Protein AF-A0A4U2ECX9-F1 (afdb_monomer)

Organism: NCBI:txid136468

Radius of gyration: 18.29 Å; Cα contacts (8 Å, |Δi|>4): 231; chains: 1; bounding box: 42×42×54 Å

Secondary structure (DSSP, 8-state):
---HHHHHHHHHHHTT----HHHHHHHHHH-STT-GGGSHHHHHHHHHHHH-HHHHHHHHHHHHHHHHHHHHHHHHHHHHH--TTHHHHHHHHHHHHHHHHHHHHHHGGGGT---TTHHHHHHHHHHHHTT----HHHHHHHHHHHHHHHHHHHHHHHHHHHH---HHHHHHHHHHHHHHHHHHHHHHHHHHHHHHHHHH-GGGHHHHHHHHHHHHHHHHHHHHHHHHHHHHTHHHHHHHTT-

pLDDT: mean 87.49, std 12.09, range [38.38, 98.31]

Foldseek 3Di:
DPPLLVVLVVLLVVVVFDFAPLLNVLVVVQPDPQQLLVDPLVLVLLLVLVVALVSLLVVLLVLLLVLLLLLLLLLVCLVPPDDPVCSVVSPVSSVLSNVLSVLSQVLSVLSVDHDVCRVVSNVVSSVVSPPDDDDNLLSLLLQLLVLSSLLSNLVSLLVSLVPDPDPSSVVSNVSSVSSNVSSSVSNNVSSNVNRVCCVVPVVCSVSSSVSNVVVSVVSVVVSVVSVVVCVVCVVVVVVVVVD

InterPro domains:
  IPR009078 Ferritin-like superfamily [SSF47240] (61-225)

Mean predicted aligned error: 5.74 Å

Nearest PDB structures (foldseek):
  2elb-assembly1_A-2  TM=2.571E-01  e=8.447E-02  Homo sapiens
  2v0o-assembly2_C  TM=1.989E-01  e=7.022E-02  Homo sapiens
  1wdz-assembly1_B  TM=2.403E-01  e=3.378E-01  Homo sapiens
  7uwb-assembly1_k  TM=3.199E-01  e=1.123E+00  Citrus x limon
  5c1f-assembly1_B  TM=1.754E-01  e=2.334E-01  Schizosaccharomyces pombe 972h-

Structure (mmCIF, N/CA/C/O backbone):
data_AF-A0A4U2ECX9-F1
#
_entry.id   AF-A0A4U2ECX9-F1
#
loop_
_atom_site.group_PDB
_atom_site.id
_atom_site.type_symbol
_atom_site.label_atom_id
_atom_site.label_alt_id
_atom_site.label_comp_id
_atom_site.label_asym_id
_atom_site.label_entity_id
_atom_site.label_seq_id
_atom_site.pdbx_PDB_ins_code
_atom_site.Cartn_x
_atom_site.Cartn_y
_atom_site.Cartn_z
_atom_site.occupancy
_atom_site.B_iso_or_equiv
_atom_site.auth_seq_id
_atom_site.auth_comp_id
_atom_site.auth_asym_id
_atom_site.auth_atom_id
_atom_site.pdbx_PDB_model_num
ATOM 1 N N . MET A 1 1 ? 2.419 -22.030 7.387 1.00 38.38 1 MET A N 1
ATOM 2 C CA . MET A 1 1 ? 3.267 -20.937 6.868 1.00 38.38 1 MET A CA 1
ATOM 3 C C . MET A 1 1 ? 2.535 -20.283 5.709 1.00 38.38 1 MET A C 1
ATOM 5 O O . MET A 1 1 ? 2.338 -20.940 4.694 1.00 38.38 1 MET A O 1
ATOM 9 N N . ASN A 1 2 ? 2.073 -19.042 5.890 1.00 50.88 2 ASN A N 1
ATOM 10 C CA . ASN A 1 2 ? 1.514 -18.227 4.809 1.00 50.88 2 ASN A CA 1
ATOM 11 C C . ASN A 1 2 ? 2.628 -17.951 3.801 1.00 50.88 2 ASN A C 1
ATOM 13 O O . ASN A 1 2 ? 3.538 -17.178 4.090 1.00 50.88 2 ASN A O 1
ATOM 17 N N . ASN A 1 3 ? 2.590 -18.613 2.649 1.00 75.25 3 ASN A N 1
ATOM 18 C CA . ASN A 1 3 ? 3.570 -18.368 1.605 1.00 75.25 3 ASN A CA 1
ATOM 19 C C . ASN A 1 3 ? 3.154 -17.110 0.830 1.00 75.25 3 ASN A C 1
ATOM 21 O O . ASN A 1 3 ? 2.519 -17.202 -0.217 1.00 75.25 3 ASN A O 1
ATOM 25 N N . ILE A 1 4 ? 3.473 -15.937 1.385 1.00 79.94 4 ILE A N 1
ATOM 26 C CA . ILE A 1 4 ? 3.169 -14.630 0.787 1.00 79.94 4 ILE A CA 1
ATOM 27 C C . ILE A 1 4 ? 3.684 -14.519 -0.653 1.00 79.94 4 ILE A C 1
ATOM 29 O O . ILE A 1 4 ? 3.032 -13.889 -1.477 1.00 79.94 4 ILE A O 1
ATOM 33 N N . GLN A 1 5 ? 4.784 -15.203 -0.982 1.00 86.19 5 GLN A N 1
ATOM 34 C CA . GLN A 1 5 ? 5.289 -15.309 -2.349 1.00 86.19 5 GLN A CA 1
ATOM 35 C C . GLN A 1 5 ? 4.241 -15.920 -3.281 1.00 86.19 5 GLN A C 1
ATOM 37 O O . GLN A 1 5 ? 3.956 -15.371 -4.339 1.00 86.19 5 GLN A O 1
ATOM 42 N N . ASN A 1 6 ? 3.639 -17.040 -2.873 1.00 87.38 6 ASN A N 1
ATOM 43 C CA . ASN A 1 6 ? 2.605 -17.707 -3.659 1.00 87.38 6 ASN A CA 1
ATOM 44 C C . ASN A 1 6 ? 1.350 -16.842 -3.776 1.00 87.38 6 ASN A C 1
ATOM 46 O O . ASN A 1 6 ? 0.748 -16.805 -4.843 1.00 87.38 6 ASN A O 1
ATOM 50 N N . SER A 1 7 ? 0.959 -16.143 -2.707 1.00 89.31 7 SER A N 1
ATOM 51 C CA . SER A 1 7 ? -0.171 -15.209 -2.755 1.00 89.31 7 SER A CA 1
ATOM 52 C C . SER A 1 7 ? 0.099 -14.048 -3.713 1.00 89.31 7 SER A C 1
ATOM 54 O O . SER A 1 7 ? -0.775 -13.699 -4.499 1.00 89.31 7 SER A O 1
ATOM 56 N N . LEU A 1 8 ? 1.309 -13.483 -3.682 1.00 92.12 8 LEU A N 1
ATOM 57 C CA . LEU A 1 8 ? 1.717 -12.383 -4.550 1.00 92.12 8 LEU A CA 1
ATOM 58 C C . LEU A 1 8 ? 1.763 -12.832 -6.015 1.00 92.12 8 LEU A C 1
ATOM 60 O O . LEU A 1 8 ? 1.224 -12.164 -6.889 1.00 92.12 8 LEU A O 1
ATOM 64 N N . TYR A 1 9 ? 2.348 -13.997 -6.295 1.00 92.94 9 TYR A N 1
ATOM 65 C CA . TYR A 1 9 ? 2.353 -14.561 -7.646 1.00 92.94 9 TYR A CA 1
ATOM 66 C C . TYR A 1 9 ? 0.942 -14.914 -8.120 1.00 92.94 9 TYR A C 1
ATOM 68 O O . TYR A 1 9 ? 0.601 -14.614 -9.257 1.00 92.94 9 TYR A O 1
ATOM 76 N N . GLY A 1 10 ? 0.092 -15.449 -7.240 1.00 93.69 10 GLY A N 1
ATOM 77 C CA . GLY A 1 10 ? -1.317 -15.694 -7.542 1.00 93.69 10 GLY A CA 1
ATOM 78 C C . GLY A 1 10 ? -2.090 -14.413 -7.870 1.00 93.69 10 GLY A C 1
ATOM 79 O O . GLY A 1 10 ? -2.915 -14.423 -8.783 1.00 93.69 10 GLY A O 1
ATOM 80 N N . LEU A 1 11 ? -1.795 -13.301 -7.184 1.00 94.75 11 LEU A N 1
ATOM 81 C CA . LEU A 1 11 ? -2.342 -11.984 -7.515 1.00 94.75 11 LEU A CA 1
ATOM 82 C C . LEU A 1 11 ? -1.944 -11.574 -8.940 1.00 94.75 11 LEU A C 1
ATOM 84 O O . LEU A 1 11 ? -2.826 -11.293 -9.751 1.00 94.75 11 LEU A O 1
ATOM 88 N N . PHE A 1 12 ? -0.651 -11.613 -9.270 1.00 96.44 12 PHE A N 1
ATOM 89 C CA . PHE A 1 12 ? -0.174 -11.277 -10.615 1.00 96.44 12 PHE A CA 1
ATOM 90 C C . PHE A 1 12 ? -0.788 -12.170 -11.698 1.00 96.44 12 PHE A C 1
ATOM 92 O O . PHE A 1 12 ? -1.268 -11.657 -12.710 1.00 96.44 12 PHE A O 1
ATOM 99 N N . ASP A 1 13 ? -0.845 -13.483 -11.466 1.00 94.50 13 ASP A N 1
ATOM 100 C CA . ASP A 1 13 ? -1.438 -14.442 -12.401 1.00 94.50 13 ASP A CA 1
ATOM 101 C C . ASP A 1 13 ? -2.929 -14.141 -12.636 1.00 94.50 13 ASP A C 1
ATOM 103 O O . ASP A 1 13 ? -3.391 -14.150 -13.778 1.00 94.50 13 ASP A O 1
ATOM 107 N N . SER A 1 14 ? -3.680 -13.802 -11.579 1.00 94.06 14 SER A N 1
ATOM 108 C CA . SER A 1 14 ? -5.107 -13.455 -11.680 1.00 94.06 14 SER A CA 1
ATOM 109 C C . SER A 1 14 ? -5.378 -12.181 -12.490 1.00 94.06 14 SER A C 1
ATOM 111 O O . SER A 1 14 ? -6.456 -12.039 -13.065 1.00 94.06 14 SER A O 1
ATOM 113 N N . GLN A 1 15 ? -4.394 -11.280 -12.566 1.00 92.12 15 GLN A N 1
ATOM 114 C CA . GLN A 1 15 ? -4.447 -10.032 -13.334 1.00 92.12 15 GLN A CA 1
ATOM 115 C C . GLN A 1 15 ? -3.724 -10.148 -14.690 1.00 92.12 15 GLN A C 1
ATOM 117 O O . GLN A 1 15 ? -3.584 -9.161 -15.408 1.00 92.12 15 GLN A O 1
ATOM 122 N N . GLY A 1 16 ? -3.257 -11.347 -15.064 1.00 92.25 16 GLY A N 1
ATOM 123 C CA . GLY A 1 16 ? -2.574 -11.588 -16.337 1.00 92.25 16 GLY A CA 1
ATOM 124 C C . GLY A 1 16 ? -1.180 -10.957 -16.441 1.00 92.25 16 GLY A C 1
ATOM 125 O O . GLY A 1 16 ? -0.686 -10.739 -17.549 1.00 92.25 16 GLY A O 1
ATOM 126 N N . VAL A 1 17 ? -0.529 -10.657 -15.313 1.00 93.94 17 VAL A N 1
ATOM 127 C CA . VAL A 1 17 ? 0.805 -10.045 -15.273 1.00 93.94 17 VAL A CA 1
ATOM 128 C C . VAL A 1 17 ? 1.886 -11.126 -15.279 1.00 93.94 17 VAL A C 1
ATOM 130 O O . VAL A 1 17 ? 2.055 -11.876 -14.321 1.00 93.94 17 VAL A O 1
ATOM 133 N N . SER A 1 18 ? 2.686 -11.174 -16.347 1.00 92.50 18 SER A N 1
ATOM 134 C CA . SER A 1 18 ? 3.825 -12.094 -16.447 1.00 92.50 18 SER A CA 1
ATOM 135 C C . SER A 1 18 ? 5.109 -11.470 -15.892 1.00 92.50 18 SER A C 1
ATOM 137 O O . SER A 1 18 ? 5.665 -10.530 -16.464 1.00 92.50 18 SER A O 1
ATOM 139 N N . LEU A 1 19 ? 5.627 -12.040 -14.805 1.00 95.88 19 LEU A N 1
ATOM 140 C CA . LEU A 1 19 ? 6.852 -11.580 -14.146 1.00 95.88 19 LEU A CA 1
ATOM 141 C C . LEU A 1 19 ? 8.126 -12.218 -14.725 1.00 95.88 19 LEU A C 1
ATOM 143 O O . LEU A 1 19 ? 8.168 -13.422 -14.992 1.00 95.88 19 LEU A O 1
ATOM 147 N N . SER A 1 20 ? 9.189 -11.421 -14.851 1.00 96.69 20 SER A N 1
ATOM 148 C CA . SER A 1 20 ? 10.515 -11.848 -15.300 1.00 96.69 20 SER A CA 1
ATOM 149 C C . SER A 1 20 ? 11.215 -12.731 -14.264 1.00 96.69 20 SER A C 1
ATOM 151 O O . SER A 1 20 ? 10.893 -12.720 -13.071 1.00 96.69 20 SER A O 1
ATOM 153 N N . LYS A 1 21 ? 12.211 -13.508 -14.709 1.00 95.94 21 LYS A N 1
ATOM 154 C CA . LYS A 1 21 ? 13.029 -14.328 -13.800 1.00 95.94 21 LYS A CA 1
ATOM 155 C C . LYS A 1 21 ? 13.834 -13.455 -12.833 1.00 95.94 21 LYS A C 1
ATOM 157 O O . LYS A 1 21 ? 14.047 -13.856 -11.695 1.00 95.94 21 LYS A O 1
ATOM 162 N N . GLU A 1 22 ? 14.253 -12.266 -13.272 1.00 96.25 22 GLU A N 1
ATOM 163 C CA . GLU A 1 22 ? 14.984 -11.298 -12.458 1.00 96.25 22 GLU A CA 1
ATOM 164 C C . GLU A 1 22 ? 14.113 -10.781 -11.310 1.00 96.25 22 GLU A C 1
ATOM 166 O O . GLU A 1 22 ? 14.553 -10.798 -10.162 1.00 96.25 22 GLU A O 1
ATOM 171 N N . TYR A 1 23 ? 12.859 -10.413 -11.597 1.00 96.00 23 TYR A N 1
ATOM 172 C CA . TYR A 1 23 ? 11.889 -10.024 -10.573 1.00 96.00 23 TYR A CA 1
ATOM 173 C C . TYR A 1 23 ? 11.659 -11.149 -9.561 1.00 96.00 23 TYR A C 1
ATOM 175 O O . TYR A 1 23 ? 11.819 -10.941 -8.358 1.00 96.00 23 TYR A O 1
ATOM 183 N N . LYS A 1 24 ? 11.344 -12.361 -10.042 1.00 93.75 24 LYS A N 1
ATOM 184 C CA . LYS A 1 24 ? 11.097 -13.521 -9.169 1.00 93.75 24 LYS A CA 1
ATOM 185 C C . LYS A 1 24 ? 12.307 -13.823 -8.284 1.00 93.75 24 LYS A C 1
ATOM 187 O O . LYS A 1 24 ? 12.151 -14.021 -7.085 1.00 93.75 24 LYS A O 1
ATOM 192 N N . GLY A 1 25 ? 13.515 -13.751 -8.845 1.00 91.94 25 GLY A N 1
ATOM 193 C CA . GLY A 1 25 ? 14.757 -13.926 -8.094 1.00 91.94 25 GLY A CA 1
ATOM 194 C C . GLY A 1 25 ? 15.015 -12.835 -7.046 1.00 91.94 25 GLY A C 1
ATOM 195 O O . GLY A 1 25 ? 15.634 -13.120 -6.022 1.00 91.94 25 GLY A O 1
ATOM 196 N N . CYS A 1 26 ? 14.555 -11.597 -7.258 1.00 91.06 26 CYS A N 1
ATOM 197 C CA . CYS A 1 26 ? 14.595 -10.545 -6.235 1.00 91.06 26 CYS A CA 1
ATOM 198 C C . CYS A 1 26 ? 13.604 -10.826 -5.097 1.00 91.06 26 CYS A C 1
ATOM 200 O O . CYS A 1 26 ? 13.990 -10.744 -3.932 1.00 91.06 26 CYS A O 1
ATOM 202 N N . ILE A 1 27 ? 12.364 -11.202 -5.425 1.00 88.88 27 ILE A N 1
ATOM 203 C CA . ILE A 1 27 ? 11.327 -11.529 -4.437 1.00 88.88 27 ILE A CA 1
ATOM 204 C C . ILE A 1 27 ? 11.732 -12.741 -3.587 1.00 88.88 27 ILE A C 1
ATOM 206 O O . ILE A 1 27 ? 11.640 -12.687 -2.365 1.00 88.88 27 ILE A O 1
ATOM 210 N N . GLU A 1 28 ? 12.267 -13.798 -4.197 1.00 84.62 28 GLU A N 1
ATOM 211 C CA . GLU A 1 28 ? 12.749 -14.993 -3.484 1.00 84.62 28 GLU A CA 1
ATOM 212 C C . GLU A 1 28 ? 13.886 -14.686 -2.498 1.00 84.62 28 GLU A C 1
ATOM 214 O O . GLU A 1 28 ? 13.937 -15.257 -1.411 1.00 84.62 28 GLU A O 1
ATOM 219 N N . LYS A 1 29 ? 14.794 -13.766 -2.849 1.00 76.88 29 LYS A N 1
ATOM 220 C CA . LYS A 1 29 ? 15.873 -13.322 -1.948 1.00 76.88 29 LYS A CA 1
ATOM 221 C C . LYS A 1 29 ? 15.363 -12.474 -0.786 1.00 76.88 29 LYS A C 1
ATOM 223 O O . LYS A 1 29 ? 16.025 -12.406 0.245 1.00 76.88 29 LYS A O 1
ATOM 228 N N . TYR A 1 30 ? 14.236 -11.800 -0.982 1.00 69.88 30 TYR A N 1
ATOM 229 C CA . TYR A 1 30 ? 13.659 -10.874 -0.020 1.00 69.88 30 TYR A CA 1
ATOM 230 C C . TYR A 1 30 ? 12.712 -11.558 0.973 1.00 69.88 30 TYR A C 1
ATOM 232 O O . TYR A 1 30 ? 12.743 -11.233 2.158 1.00 69.88 30 TYR A O 1
ATOM 240 N N . LEU A 1 31 ? 11.900 -12.524 0.529 1.00 62.59 31 LEU A N 1
ATOM 241 C CA . LEU A 1 31 ? 10.888 -13.179 1.364 1.00 62.59 31 LEU A CA 1
ATOM 242 C C . LEU A 1 31 ? 11.468 -14.278 2.280 1.00 62.59 31 LEU A C 1
ATOM 244 O O . LEU A 1 31 ? 10.962 -15.399 2.341 1.00 62.59 31 LEU A O 1
ATOM 248 N N . VAL A 1 32 ? 12.545 -13.957 2.996 1.00 59.00 32 VAL A N 1
ATOM 249 C CA . VAL A 1 32 ? 13.114 -14.787 4.069 1.00 59.00 32 VAL A CA 1
ATOM 250 C C . VAL A 1 32 ? 12.414 -14.503 5.409 1.00 59.00 32 VAL A C 1
ATOM 252 O O . VAL A 1 32 ? 11.629 -13.566 5.517 1.00 59.00 32 VAL A O 1
ATOM 255 N N . SER A 1 33 ? 12.662 -15.333 6.429 1.00 50.03 33 SER A N 1
ATOM 256 C CA . SER A 1 33 ? 11.890 -15.472 7.685 1.00 50.03 33 SER A CA 1
ATOM 257 C C . SER A 1 33 ? 11.605 -14.206 8.513 1.00 50.03 33 SER A C 1
ATOM 259 O O . SER A 1 33 ? 10.786 -14.276 9.427 1.00 50.03 33 SER A O 1
ATOM 261 N N . ASP A 1 34 ? 12.228 -13.068 8.197 1.00 61.25 34 ASP A N 1
ATOM 262 C CA . ASP A 1 34 ? 12.270 -11.869 9.047 1.00 61.25 34 ASP A CA 1
ATOM 263 C C . ASP A 1 34 ? 11.500 -10.672 8.447 1.00 61.25 34 ASP A C 1
ATOM 265 O O . ASP A 1 34 ? 11.748 -9.505 8.779 1.00 61.25 34 ASP A O 1
ATOM 269 N N . LEU A 1 35 ? 10.553 -10.934 7.539 1.00 70.31 35 LEU A N 1
ATOM 270 C CA . LEU A 1 35 ? 9.630 -9.905 7.057 1.00 70.31 35 LEU A CA 1
ATOM 271 C C . LEU A 1 35 ? 8.720 -9.428 8.191 1.00 70.31 35 LEU A C 1
ATOM 273 O O . LEU A 1 35 ? 7.858 -10.174 8.673 1.00 70.31 35 LEU A O 1
ATOM 277 N N . SER A 1 36 ? 8.865 -8.152 8.541 1.00 69.75 36 SER A N 1
ATOM 278 C CA . SER A 1 36 ? 8.088 -7.446 9.566 1.00 69.75 36 SER A CA 1
ATOM 279 C C . SER A 1 36 ? 6.589 -7.712 9.444 1.00 69.75 36 SER A C 1
ATOM 281 O O . SER A 1 36 ? 5.978 -8.247 10.368 1.00 69.75 36 SER A O 1
ATOM 283 N N . PHE A 1 37 ? 6.007 -7.448 8.274 1.00 72.19 37 PHE A N 1
ATOM 284 C CA . PHE A 1 37 ? 4.568 -7.528 8.013 1.00 72.19 37 PHE A CA 1
ATOM 285 C C . PHE A 1 37 ? 4.015 -8.956 7.833 1.00 72.19 37 PHE A C 1
ATOM 287 O O . PHE A 1 37 ? 2.829 -9.144 7.560 1.00 72.19 37 PHE A O 1
ATOM 294 N N . THR A 1 38 ? 4.851 -9.987 8.000 1.00 74.44 38 THR A N 1
ATOM 295 C CA . THR A 1 38 ? 4.402 -11.392 8.073 1.00 74.44 38 THR A CA 1
ATOM 296 C C . THR A 1 38 ? 4.677 -12.050 9.424 1.00 74.44 38 THR A C 1
ATOM 298 O O . THR A 1 38 ? 4.286 -13.200 9.631 1.00 74.44 38 THR A O 1
ATOM 301 N N . SER A 1 39 ? 5.325 -11.324 10.338 1.00 80.00 39 SER A N 1
ATOM 302 C CA . SER A 1 39 ? 5.704 -11.822 11.656 1.00 80.00 39 SER A CA 1
ATOM 303 C C . SER A 1 39 ? 4.501 -11.989 12.592 1.00 80.00 39 SER A C 1
ATOM 305 O O . SER A 1 39 ? 3.482 -11.303 12.474 1.00 80.00 39 SER A O 1
ATOM 307 N N . GLU A 1 40 ? 4.639 -12.872 13.584 1.00 82.94 40 GLU A N 1
ATOM 308 C CA . GLU A 1 40 ? 3.665 -12.992 14.678 1.00 82.94 40 GLU A CA 1
ATOM 309 C C . GLU A 1 40 ? 3.547 -11.691 15.479 1.00 82.94 40 GLU A C 1
ATOM 311 O O . GLU A 1 40 ? 2.464 -11.349 15.946 1.00 82.94 40 GLU A O 1
ATOM 316 N N . MET A 1 41 ? 4.644 -10.934 15.584 1.00 82.56 41 MET A N 1
ATOM 317 C CA . MET A 1 41 ? 4.671 -9.652 16.283 1.00 82.56 41 MET A CA 1
ATOM 318 C C . MET A 1 41 ? 3.785 -8.611 15.595 1.00 82.56 41 MET A C 1
ATOM 320 O O . MET A 1 41 ? 3.006 -7.946 16.272 1.00 82.56 41 MET A O 1
ATOM 324 N N . MET A 1 42 ? 3.836 -8.518 14.261 1.00 85.06 42 MET A N 1
ATOM 325 C CA . MET A 1 42 ? 2.928 -7.650 13.506 1.00 85.06 42 MET A CA 1
ATOM 326 C C . MET A 1 42 ? 1.469 -8.071 13.684 1.00 85.06 42 MET A C 1
ATOM 328 O O . MET A 1 42 ? 0.613 -7.221 13.899 1.00 85.06 42 MET A O 1
ATOM 332 N N . ASN A 1 43 ? 1.177 -9.374 13.641 1.00 86.19 43 ASN A N 1
ATOM 333 C CA . ASN A 1 43 ? -0.181 -9.872 13.879 1.00 86.19 43 ASN A CA 1
ATOM 334 C C . ASN A 1 43 ? -0.681 -9.486 15.285 1.00 86.19 43 ASN A C 1
ATOM 336 O O . ASN A 1 43 ? -1.778 -8.948 15.424 1.00 86.19 43 ASN A O 1
ATOM 340 N N . GLY A 1 44 ? 0.144 -9.687 16.317 1.00 86.38 44 GLY A N 1
ATOM 341 C CA . GLY A 1 44 ? -0.174 -9.289 17.690 1.00 86.38 44 GLY A CA 1
ATOM 342 C C . GLY A 1 44 ? -0.392 -7.781 17.844 1.00 86.38 44 GLY A C 1
ATOM 343 O O . GLY A 1 44 ? -1.363 -7.368 18.482 1.00 86.38 44 GLY A O 1
ATOM 344 N N . LEU A 1 45 ? 0.459 -6.956 17.222 1.00 85.25 45 LEU A N 1
ATOM 345 C CA . LEU A 1 45 ? 0.291 -5.504 17.237 1.00 85.25 45 LEU A CA 1
ATOM 346 C C . LEU A 1 45 ? -1.002 -5.090 16.531 1.00 85.25 45 LEU A C 1
ATOM 348 O O . LEU A 1 45 ? -1.802 -4.376 17.126 1.00 85.25 45 LEU A O 1
ATOM 352 N N . ALA A 1 46 ? -1.229 -5.558 15.301 1.00 88.00 46 ALA A N 1
ATOM 353 C CA . ALA A 1 46 ? -2.419 -5.221 14.526 1.00 88.00 46 ALA A CA 1
ATOM 354 C C . ALA A 1 46 ? -3.697 -5.588 15.292 1.00 88.00 46 ALA A C 1
ATOM 356 O O . ALA A 1 46 ? -4.608 -4.775 15.401 1.00 88.00 46 ALA A O 1
ATOM 357 N N . ARG A 1 47 ? -3.743 -6.768 15.922 1.00 89.50 47 ARG A N 1
ATOM 358 C CA . ARG A 1 47 ? -4.872 -7.153 16.784 1.00 89.50 47 ARG A CA 1
ATOM 359 C C . ARG A 1 47 ? -5.054 -6.207 17.961 1.00 89.50 47 ARG A C 1
ATOM 361 O O . ARG A 1 47 ? -6.182 -5.825 18.249 1.00 89.50 47 ARG A O 1
ATOM 368 N N . THR A 1 48 ? -3.965 -5.805 18.610 1.00 86.62 48 THR A N 1
ATOM 369 C CA . THR A 1 48 ? -4.045 -4.882 19.747 1.00 86.62 48 THR A CA 1
ATOM 370 C C . THR A 1 48 ? -4.531 -3.495 19.320 1.00 86.62 48 THR A C 1
ATOM 372 O O . THR A 1 48 ? -5.364 -2.908 20.004 1.00 86.62 48 THR A O 1
ATOM 375 N N . ILE A 1 49 ? -4.068 -2.996 18.168 1.00 87.00 49 ILE A N 1
ATOM 376 C CA . ILE A 1 49 ? -4.541 -1.736 17.579 1.00 87.00 49 ILE A CA 1
ATOM 377 C C . ILE A 1 49 ? -6.043 -1.816 17.320 1.00 87.00 49 ILE A C 1
ATOM 379 O O . ILE A 1 49 ? -6.783 -0.944 17.758 1.00 87.00 49 ILE A O 1
ATOM 383 N N . PHE A 1 50 ? -6.503 -2.884 16.667 1.00 88.56 50 PHE A N 1
ATOM 384 C CA . PHE A 1 50 ? -7.918 -3.059 16.354 1.00 88.56 50 PHE A CA 1
ATOM 385 C C . PHE A 1 50 ? -8.768 -3.251 17.614 1.00 88.56 50 PHE A C 1
ATOM 387 O O . PHE A 1 50 ? -9.922 -2.864 17.623 1.00 88.56 50 PHE A O 1
ATOM 394 N N . GLN A 1 51 ? -8.248 -3.801 18.707 1.00 86.75 51 GLN A N 1
ATOM 395 C CA . GLN A 1 51 ? -9.025 -3.966 19.944 1.00 86.75 51 GLN A CA 1
ATOM 396 C C . GLN A 1 51 ? -9.183 -2.676 20.758 1.00 86.75 51 GLN A C 1
ATOM 398 O O . GLN A 1 51 ? -10.057 -2.610 21.621 1.00 86.75 51 GLN A O 1
ATOM 403 N N . ASN A 1 52 ? -8.378 -1.642 20.499 1.00 87.88 52 ASN A N 1
ATOM 404 C CA . ASN A 1 52 ? -8.464 -0.377 21.216 1.00 87.88 52 ASN A CA 1
ATOM 405 C C . ASN A 1 52 ? -8.860 0.775 20.282 1.00 87.88 52 ASN A C 1
ATOM 407 O O . ASN A 1 52 ? -8.146 1.122 19.348 1.00 87.88 52 ASN A O 1
ATOM 411 N N . LYS A 1 53 ? -9.987 1.430 20.575 1.00 89.94 53 LYS A N 1
ATOM 412 C CA . LYS A 1 53 ? -10.541 2.489 19.720 1.00 89.94 53 LYS A CA 1
ATOM 413 C C . LYS A 1 53 ? -9.608 3.695 19.566 1.00 89.94 53 LYS A C 1
ATOM 415 O O . LYS A 1 53 ? -9.492 4.212 18.459 1.00 89.94 53 LYS A O 1
ATOM 420 N N . LYS A 1 54 ? -8.904 4.107 20.625 1.00 87.25 54 LYS A N 1
ATOM 421 C CA . LYS A 1 54 ? -7.928 5.210 20.576 1.00 87.25 54 LYS A CA 1
ATOM 422 C C . LYS A 1 54 ? -6.730 4.865 19.695 1.00 87.25 54 LYS A C 1
ATOM 424 O O . LYS A 1 54 ? -6.310 5.679 18.876 1.00 87.25 54 LYS A O 1
ATOM 429 N N . MET A 1 55 ? -6.207 3.647 19.834 1.00 86.38 55 MET A N 1
ATOM 430 C CA . MET A 1 55 ? -5.136 3.128 18.980 1.00 86.38 55 MET A CA 1
ATOM 431 C C . MET A 1 55 ? -5.575 3.057 17.525 1.00 86.38 55 MET A C 1
ATOM 433 O O . MET A 1 55 ? -4.833 3.476 16.643 1.00 86.38 55 MET A O 1
ATOM 437 N N . MET A 1 56 ? -6.784 2.556 17.279 1.00 90.75 56 MET A N 1
ATOM 438 C CA . MET A 1 56 ? -7.339 2.478 15.938 1.00 90.75 56 MET A CA 1
ATOM 439 C C . MET A 1 56 ? -7.514 3.873 15.328 1.00 90.75 56 MET A C 1
ATOM 441 O O . MET A 1 56 ? -7.159 4.072 14.173 1.00 90.75 56 MET A O 1
ATOM 445 N N . ALA A 1 57 ? -7.984 4.859 16.097 1.00 90.38 57 ALA A N 1
ATOM 446 C CA . ALA A 1 57 ? -8.093 6.247 15.646 1.00 90.38 57 ALA A CA 1
ATOM 447 C C . ALA A 1 57 ? -6.730 6.826 15.241 1.00 90.38 57 ALA A C 1
ATOM 449 O O . ALA A 1 57 ? -6.593 7.395 14.160 1.00 90.38 57 ALA A O 1
ATOM 450 N N . TYR A 1 58 ? -5.713 6.632 16.086 1.00 87.19 58 TYR A N 1
ATOM 451 C CA . TYR A 1 58 ? -4.345 7.067 15.807 1.00 87.19 58 TYR A CA 1
ATOM 452 C C . TYR A 1 58 ? -3.765 6.374 14.567 1.00 87.19 58 TYR A C 1
ATOM 454 O O . TYR A 1 58 ? -3.195 7.028 13.695 1.00 87.19 58 TYR A O 1
ATOM 462 N N . TYR A 1 59 ? -3.970 5.061 14.450 1.00 89.94 59 TYR A N 1
ATOM 463 C CA . TYR A 1 59 ? -3.541 4.270 13.302 1.00 89.94 59 TYR A CA 1
ATOM 464 C C . TYR A 1 59 ? -4.195 4.753 12.001 1.00 89.94 59 TYR A C 1
ATOM 466 O O . TYR A 1 59 ? -3.508 4.978 11.008 1.00 89.94 59 TYR A O 1
ATOM 474 N N . LEU A 1 60 ? -5.512 4.963 12.006 1.00 93.00 60 LEU A N 1
ATOM 475 C CA . LEU A 1 60 ? -6.257 5.474 10.855 1.00 93.00 60 LEU A CA 1
ATOM 476 C C . LEU A 1 60 ? -5.782 6.868 10.435 1.00 93.00 60 LEU A C 1
ATOM 478 O O . LEU A 1 60 ? -5.610 7.108 9.244 1.00 93.00 60 LEU A O 1
ATOM 482 N N . LEU A 1 61 ? -5.523 7.764 11.393 1.00 90.44 61 LEU A N 1
ATOM 483 C CA . LEU A 1 61 ? -4.994 9.098 11.103 1.00 90.44 61 LEU A CA 1
ATOM 484 C C . LEU A 1 61 ? -3.606 9.026 10.455 1.00 90.44 61 LEU A C 1
ATOM 486 O O . LEU A 1 61 ? -3.357 9.719 9.471 1.00 90.44 61 LEU A O 1
ATOM 490 N N . HIS A 1 62 ? -2.723 8.168 10.971 1.00 88.75 62 HIS A N 1
ATOM 491 C CA . HIS A 1 62 ? -1.379 8.003 10.420 1.00 88.75 62 HIS A CA 1
ATOM 492 C C . HIS A 1 62 ? -1.414 7.476 8.981 1.00 88.75 62 HIS A C 1
ATOM 494 O O . HIS A 1 62 ? -0.770 8.059 8.114 1.00 88.75 62 HIS A O 1
ATOM 500 N N . ASN A 1 63 ? -2.217 6.439 8.703 1.00 92.25 63 ASN A N 1
ATOM 501 C CA . ASN A 1 63 ? -2.392 5.953 7.329 1.00 92.25 63 ASN A CA 1
ATOM 502 C C . ASN A 1 63 ? -2.972 7.054 6.440 1.00 92.25 63 ASN A C 1
ATOM 504 O O . ASN A 1 63 ? -2.441 7.311 5.370 1.00 92.25 63 ASN A O 1
ATOM 508 N N . ALA A 1 64 ? -3.991 7.782 6.907 1.00 92.94 64 ALA A N 1
ATOM 509 C CA . ALA A 1 64 ? -4.583 8.861 6.125 1.00 92.94 64 ALA A CA 1
ATOM 510 C C . ALA A 1 64 ? -3.552 9.930 5.707 1.00 92.94 64 ALA A C 1
ATOM 512 O O . ALA A 1 64 ? -3.589 10.428 4.581 1.00 92.94 64 ALA A O 1
ATOM 513 N N . ILE A 1 65 ? -2.621 10.282 6.598 1.00 89.75 65 ILE A N 1
ATOM 514 C CA . ILE A 1 65 ? -1.535 11.228 6.311 1.00 89.75 65 ILE A CA 1
ATOM 515 C C . ILE A 1 65 ? -0.508 10.622 5.348 1.00 89.75 65 ILE A C 1
ATOM 517 O O . ILE A 1 65 ? -0.075 11.300 4.411 1.00 89.75 65 ILE A O 1
ATOM 521 N N . ASP A 1 66 ? -0.114 9.368 5.562 1.00 90.81 66 ASP A N 1
ATOM 522 C CA . ASP A 1 66 ? 0.876 8.693 4.726 1.00 90.81 66 ASP A CA 1
ATOM 523 C C . ASP A 1 66 ? 0.399 8.530 3.281 1.00 90.81 66 ASP A C 1
ATOM 525 O O . ASP A 1 66 ? 1.179 8.839 2.374 1.00 90.81 66 ASP A O 1
ATOM 529 N N . GLU A 1 67 ? -0.875 8.184 3.056 1.00 94.56 67 GLU A N 1
ATOM 530 C CA . GLU A 1 67 ? -1.426 8.080 1.697 1.00 94.56 67 GLU A CA 1
ATOM 531 C C . GLU A 1 67 ? -1.381 9.425 0.974 1.00 94.56 67 GLU A C 1
ATOM 533 O O . GLU A 1 67 ? -0.891 9.516 -0.151 1.00 94.56 67 GLU A O 1
ATOM 538 N N . ALA A 1 68 ? -1.777 10.520 1.632 1.00 92.38 68 ALA A N 1
ATOM 539 C CA . ALA A 1 68 ? -1.706 11.849 1.021 1.00 92.38 68 ALA A CA 1
ATOM 540 C C . ALA A 1 68 ? -0.260 12.246 0.661 1.00 92.38 68 ALA A C 1
ATOM 542 O O . ALA A 1 68 ? 0.003 12.810 -0.409 1.00 92.38 68 ALA A O 1
ATOM 543 N N . LYS A 1 69 ? 0.708 11.925 1.530 1.00 90.31 69 LYS A N 1
ATOM 544 C CA . LYS A 1 69 ? 2.136 12.184 1.279 1.00 90.31 69 LYS A CA 1
ATOM 545 C C . LYS A 1 69 ? 2.673 11.334 0.129 1.00 90.31 69 LYS A C 1
ATOM 547 O O . LYS A 1 69 ? 3.425 11.852 -0.703 1.00 90.31 69 LYS A O 1
ATOM 552 N N . GLY A 1 70 ? 2.310 10.052 0.083 1.00 91.69 70 GLY A N 1
ATOM 553 C CA . GLY A 1 70 ? 2.643 9.126 -0.999 1.00 91.69 70 GLY A CA 1
ATOM 554 C C . GLY A 1 70 ? 2.087 9.610 -2.336 1.00 91.69 70 GLY A C 1
ATOM 555 O O . GLY A 1 70 ? 2.843 9.769 -3.300 1.00 91.69 70 GLY A O 1
ATOM 556 N N . ALA A 1 71 ? 0.807 9.985 -2.349 1.00 93.50 71 ALA A N 1
ATOM 557 C CA . ALA A 1 71 ? 0.106 10.551 -3.493 1.00 93.50 71 ALA A CA 1
ATOM 558 C C . ALA A 1 71 ? 0.850 11.769 -4.067 1.00 93.50 71 ALA A C 1
ATOM 560 O O . ALA A 1 71 ? 1.141 11.840 -5.266 1.00 93.50 71 ALA A O 1
ATOM 561 N N . ALA A 1 72 ? 1.218 12.734 -3.225 1.00 91.19 72 ALA A N 1
ATOM 562 C CA . ALA A 1 72 ? 1.905 13.936 -3.688 1.00 91.19 72 ALA A CA 1
ATOM 563 C C . ALA A 1 72 ? 3.266 13.637 -4.334 1.00 91.19 72 ALA A C 1
ATOM 565 O O . ALA A 1 72 ? 3.584 14.201 -5.385 1.00 91.19 72 ALA A O 1
ATOM 566 N N . ARG A 1 73 ? 4.041 12.702 -3.763 1.00 92.31 73 ARG A N 1
ATOM 567 C CA . ARG A 1 73 ? 5.305 12.237 -4.362 1.00 92.31 73 ARG A CA 1
ATOM 568 C C . ARG A 1 73 ? 5.064 11.551 -5.705 1.00 92.31 73 ARG A C 1
ATOM 570 O O . ARG A 1 73 ? 5.756 11.869 -6.672 1.00 92.31 73 ARG A O 1
ATOM 577 N N . LEU A 1 74 ? 4.063 10.668 -5.781 1.00 94.12 74 LEU A N 1
ATOM 578 C CA . LEU A 1 74 ? 3.651 9.989 -7.015 1.00 94.12 74 LEU A CA 1
ATOM 579 C C . LEU A 1 74 ? 3.353 10.997 -8.123 1.00 94.12 74 LEU A C 1
ATOM 581 O O . LEU A 1 74 ? 3.911 10.890 -9.216 1.00 94.12 74 LEU A O 1
ATOM 585 N N . ARG A 1 75 ? 2.534 12.013 -7.832 1.00 94.31 75 ARG A N 1
ATOM 586 C CA . ARG A 1 75 ? 2.190 13.063 -8.793 1.00 94.31 75 ARG A CA 1
ATOM 587 C C . ARG A 1 75 ? 3.417 13.844 -9.259 1.00 94.31 75 ARG A C 1
ATOM 589 O O . ARG A 1 75 ? 3.584 14.040 -10.460 1.00 94.31 75 ARG A O 1
ATOM 596 N N . MET A 1 76 ? 4.286 14.261 -8.337 1.00 92.12 76 MET A N 1
ATOM 597 C CA . MET A 1 76 ? 5.494 15.017 -8.684 1.00 92.12 76 MET A CA 1
ATOM 598 C C . MET A 1 76 ? 6.424 14.232 -9.615 1.00 92.12 76 MET A C 1
ATOM 600 O O . MET A 1 76 ? 6.891 14.779 -10.615 1.00 92.12 76 MET A O 1
ATOM 604 N N . ILE A 1 77 ? 6.678 12.954 -9.318 1.00 94.31 77 ILE A N 1
ATOM 605 C CA . ILE A 1 77 ? 7.528 12.104 -10.161 1.00 94.31 77 ILE A CA 1
ATOM 606 C C . ILE A 1 77 ? 6.849 11.817 -11.507 1.00 94.31 77 ILE A C 1
ATOM 608 O O . ILE A 1 77 ? 7.509 11.864 -12.547 1.00 94.31 77 ILE A O 1
ATOM 612 N N . ALA A 1 78 ? 5.531 11.592 -11.515 1.00 94.56 78 ALA A N 1
ATOM 613 C CA . ALA A 1 78 ? 4.768 11.377 -12.741 1.00 94.56 78 ALA A CA 1
ATOM 614 C C . ALA A 1 78 ? 4.855 12.576 -13.697 1.00 94.56 78 ALA A C 1
ATOM 616 O O . ALA A 1 78 ? 5.109 12.406 -14.888 1.00 94.56 78 ALA A O 1
ATOM 617 N N . GLU A 1 79 ? 4.664 13.792 -13.181 1.00 93.38 79 GLU A N 1
ATOM 618 C CA . GLU A 1 79 ? 4.684 15.019 -13.983 1.00 93.38 79 GLU A CA 1
ATOM 619 C C . GLU A 1 79 ? 6.087 15.359 -14.509 1.00 93.38 79 GLU A C 1
ATOM 621 O O . GLU A 1 79 ? 6.209 15.910 -15.603 1.00 93.38 79 GLU A O 1
ATOM 626 N N . ARG A 1 80 ? 7.146 15.034 -13.755 1.00 92.75 80 ARG A N 1
ATOM 627 C CA . ARG A 1 80 ? 8.528 15.405 -14.104 1.00 92.75 80 ARG A CA 1
ATOM 628 C C . ARG A 1 80 ? 9.253 14.371 -14.961 1.00 92.75 80 ARG A C 1
ATOM 630 O O . ARG A 1 80 ? 10.029 14.759 -15.832 1.00 92.75 80 ARG A O 1
ATOM 637 N N . TYR A 1 81 ? 9.036 13.082 -14.698 1.00 94.69 81 TYR A N 1
ATOM 638 C CA . TYR A 1 81 ? 9.927 12.022 -15.181 1.00 94.69 81 TYR A CA 1
ATOM 639 C C . TYR A 1 81 ? 9.231 10.899 -15.948 1.00 94.69 81 TYR A C 1
ATOM 641 O O . TYR A 1 81 ? 9.890 10.232 -16.744 1.00 94.69 81 TYR A O 1
ATOM 649 N N . ALA A 1 82 ? 7.931 10.670 -15.736 1.00 94.69 82 ALA A N 1
ATOM 650 C CA . ALA A 1 82 ? 7.240 9.557 -16.383 1.00 94.69 82 ALA A CA 1
ATOM 651 C C . ALA A 1 82 ? 6.967 9.823 -17.874 1.00 94.69 82 ALA A C 1
ATOM 653 O O . ALA A 1 82 ? 6.533 10.910 -18.280 1.00 94.69 82 ALA A O 1
ATOM 654 N N . ASP A 1 83 ? 7.184 8.790 -18.689 1.00 94.81 83 ASP A N 1
ATOM 655 C CA . ASP A 1 83 ? 6.808 8.778 -20.102 1.00 94.81 83 ASP A CA 1
ATOM 656 C C . ASP A 1 83 ? 5.279 8.785 -20.294 1.00 94.81 83 ASP A C 1
ATOM 658 O O . ASP A 1 83 ? 4.503 8.702 -19.340 1.00 94.81 83 ASP A O 1
ATOM 662 N N . ASP A 1 84 ? 4.828 8.916 -21.542 1.00 95.50 84 ASP A N 1
ATOM 663 C CA . ASP A 1 84 ? 3.400 9.044 -21.855 1.00 95.50 84 ASP A CA 1
ATOM 664 C C . ASP A 1 84 ? 2.585 7.763 -21.575 1.00 95.50 84 ASP A C 1
ATOM 666 O O . ASP A 1 84 ? 1.361 7.843 -21.468 1.00 95.50 84 ASP A O 1
ATOM 670 N N . GLU A 1 85 ? 3.232 6.598 -21.423 1.00 96.19 85 GLU A N 1
ATOM 671 C CA . GLU A 1 85 ? 2.570 5.338 -21.046 1.00 96.19 85 GLU A CA 1
ATOM 672 C C . GLU A 1 85 ? 2.387 5.260 -19.522 1.00 96.19 85 GLU A C 1
ATOM 674 O O . GLU A 1 85 ? 1.298 4.955 -19.035 1.00 96.19 85 GLU A O 1
ATOM 679 N N . LEU A 1 86 ? 3.438 5.567 -18.757 1.00 96.88 86 LEU A N 1
ATOM 680 C CA . LEU A 1 86 ? 3.463 5.430 -17.301 1.00 96.88 86 LEU A CA 1
ATOM 681 C C . LEU A 1 86 ? 2.782 6.599 -16.580 1.00 96.88 86 LEU A C 1
ATOM 683 O O . LEU A 1 86 ? 2.126 6.392 -15.556 1.00 96.88 86 LEU A O 1
ATOM 687 N N . ARG A 1 87 ? 2.895 7.825 -17.105 1.00 97.44 87 ARG A N 1
ATOM 688 C CA . ARG A 1 87 ? 2.317 9.031 -16.490 1.00 97.44 87 ARG A CA 1
ATOM 689 C C . ARG A 1 87 ? 0.826 8.892 -16.154 1.00 97.44 87 ARG A C 1
ATOM 691 O O . ARG A 1 87 ? 0.481 9.155 -15.003 1.00 97.44 87 ARG A O 1
ATOM 698 N N . PRO A 1 88 ? -0.077 8.473 -17.066 1.00 98.06 88 PRO A N 1
ATOM 699 C CA . PRO A 1 88 ? -1.494 8.336 -16.726 1.00 98.06 88 PRO A CA 1
ATOM 700 C C . PRO A 1 88 ? -1.758 7.277 -15.645 1.00 98.06 88 PRO A C 1
ATOM 702 O O . PRO A 1 88 ? -2.673 7.458 -14.845 1.00 98.06 88 PRO A O 1
ATOM 705 N N . LEU A 1 89 ? -0.957 6.206 -15.577 1.00 98.06 89 LEU A N 1
ATOM 706 C CA . LEU A 1 89 ? -1.081 5.183 -14.533 1.00 98.06 89 LEU A CA 1
ATOM 707 C C . LEU A 1 89 ? -0.680 5.735 -13.165 1.00 98.06 89 LEU A C 1
ATOM 709 O O . LEU A 1 89 ? -1.415 5.562 -12.199 1.00 98.06 89 LEU A O 1
ATOM 713 N N . MET A 1 90 ? 0.437 6.463 -13.091 1.00 98.31 90 MET A N 1
ATOM 714 C CA . MET A 1 90 ? 0.876 7.101 -11.847 1.00 98.31 90 MET A CA 1
ATOM 715 C C . MET A 1 90 ? -0.074 8.214 -11.393 1.00 98.31 90 MET A C 1
ATOM 717 O O . MET A 1 90 ? -0.311 8.363 -10.201 1.00 98.31 90 MET A O 1
ATOM 721 N N . LEU A 1 91 ? -0.651 8.983 -12.323 1.00 97.81 91 LEU A N 1
ATOM 722 C CA . LEU A 1 91 ? -1.655 9.995 -11.985 1.00 97.81 91 LEU A CA 1
ATOM 723 C C . LEU A 1 91 ? -2.978 9.371 -11.533 1.00 97.81 91 LEU A C 1
ATOM 725 O O . LEU A 1 91 ? -3.668 9.946 -10.697 1.00 97.81 91 LEU A O 1
ATOM 729 N N . ARG A 1 92 ? -3.347 8.200 -12.059 1.00 97.94 92 ARG A N 1
ATOM 730 C CA . ARG A 1 92 ? -4.477 7.436 -11.527 1.00 97.94 92 ARG A CA 1
ATOM 731 C C . ARG A 1 92 ? -4.184 6.950 -10.109 1.00 97.94 92 ARG A C 1
ATOM 733 O O . ARG A 1 92 ? -4.983 7.243 -9.233 1.00 97.94 92 ARG A O 1
ATOM 740 N N . HIS A 1 93 ? -3.025 6.329 -9.893 1.00 98.25 93 HIS A N 1
ATOM 741 C CA . HIS A 1 93 ? -2.572 5.887 -8.572 1.00 98.25 93 HIS A CA 1
ATOM 742 C C . HIS A 1 93 ? -2.568 7.050 -7.564 1.00 98.25 93 HIS A C 1
ATOM 744 O O . HIS A 1 93 ? -3.144 6.933 -6.497 1.00 98.25 93 HIS A O 1
ATOM 750 N N . TYR A 1 94 ? -2.077 8.233 -7.948 1.00 96.94 94 TYR A N 1
ATOM 751 C CA . TYR A 1 94 ? -2.208 9.454 -7.141 1.00 96.94 94 TYR A CA 1
ATOM 752 C C . TYR A 1 94 ? -3.651 9.735 -6.680 1.00 96.94 94 TYR A C 1
ATOM 754 O O . TYR A 1 94 ? -3.870 10.072 -5.520 1.00 96.94 94 TYR A O 1
ATOM 762 N N . ASN A 1 95 ? -4.634 9.638 -7.579 1.00 97.38 95 ASN A N 1
ATOM 763 C CA . ASN A 1 95 ? -6.029 9.896 -7.217 1.00 97.38 95 ASN A CA 1
ATOM 764 C C . ASN A 1 95 ? -6.587 8.809 -6.291 1.00 97.38 95 ASN A C 1
ATOM 766 O O . ASN A 1 95 ? -7.377 9.130 -5.405 1.00 97.38 95 ASN A O 1
ATOM 770 N N . ASP A 1 96 ? -6.186 7.554 -6.499 1.00 98.06 96 ASP A N 1
ATOM 771 C CA . ASP A 1 96 ? -6.559 6.442 -5.627 1.00 98.06 96 ASP A CA 1
ATOM 772 C C . ASP A 1 96 ? -6.004 6.684 -4.209 1.00 98.06 96 ASP A C 1
ATOM 774 O O . ASP A 1 96 ? -6.785 6.691 -3.262 1.00 98.06 96 ASP A O 1
ATOM 778 N N . GLU A 1 97 ? -4.734 7.082 -4.067 1.00 97.56 97 GLU A N 1
ATOM 779 C CA . GLU A 1 97 ? -4.137 7.384 -2.754 1.00 97.56 97 GLU A CA 1
ATOM 780 C C . GLU A 1 97 ? -4.755 8.599 -2.051 1.00 97.56 97 GLU A C 1
ATOM 782 O O . GLU A 1 97 ? -4.991 8.590 -0.840 1.00 97.56 97 GLU A O 1
ATOM 787 N N . MET A 1 98 ? -5.118 9.651 -2.792 1.00 95.62 98 MET A N 1
ATOM 788 C CA . MET A 1 98 ? -5.879 10.763 -2.203 1.00 95.62 98 MET A CA 1
ATOM 789 C C . MET A 1 98 ? -7.262 10.309 -1.701 1.00 95.62 98 MET A C 1
ATOM 791 O O . MET A 1 98 ? -7.757 10.804 -0.681 1.00 95.62 98 MET A O 1
ATOM 795 N N . ASN A 1 99 ? -7.889 9.354 -2.392 1.00 96.88 99 ASN A N 1
ATOM 796 C CA . ASN A 1 99 ? -9.139 8.757 -1.935 1.00 96.88 99 ASN A CA 1
ATOM 797 C C . ASN A 1 99 ? -8.911 7.845 -0.722 1.00 96.88 99 ASN A C 1
ATOM 799 O O . ASN A 1 99 ? -9.714 7.902 0.207 1.00 96.88 99 ASN A O 1
ATOM 803 N N . HIS A 1 100 ? -7.831 7.056 -0.682 1.00 97.56 100 HIS A N 1
ATOM 804 C CA . HIS A 1 100 ? -7.464 6.230 0.473 1.00 97.56 100 HIS A CA 1
ATOM 805 C C . HIS A 1 100 ? -7.262 7.083 1.723 1.00 97.56 100 HIS A C 1
ATOM 807 O O . HIS A 1 100 ? -7.840 6.779 2.766 1.00 97.56 100 HIS A O 1
ATOM 813 N N . SER A 1 101 ? -6.554 8.210 1.590 1.00 95.25 101 SER A N 1
ATOM 814 C CA . SER A 1 101 ? -6.399 9.208 2.652 1.00 95.25 101 SER A CA 1
ATOM 815 C C . SER A 1 101 ? -7.753 9.619 3.248 1.00 95.25 101 SER A C 1
ATOM 817 O O . SER A 1 101 ? -7.992 9.496 4.454 1.00 95.25 101 SER A O 1
ATOM 819 N N . THR A 1 102 ? -8.695 9.996 2.379 1.00 94.56 102 THR A N 1
ATOM 820 C CA . THR A 1 102 ? -10.052 10.395 2.780 1.00 94.56 102 THR A CA 1
ATOM 821 C C . THR A 1 102 ? -10.830 9.235 3.409 1.00 94.56 102 THR A C 1
ATOM 823 O O . THR A 1 102 ? -11.538 9.420 4.402 1.00 94.56 102 THR A O 1
ATOM 826 N N . LEU A 1 103 ? -10.709 8.025 2.853 1.00 96.25 103 LEU A N 1
ATOM 827 C CA . LEU A 1 103 ? -11.378 6.833 3.365 1.00 96.25 103 LEU A CA 1
ATOM 828 C C . LEU A 1 103 ? -10.884 6.490 4.768 1.00 96.25 103 LEU A C 1
ATOM 830 O O . LEU A 1 103 ? -11.721 6.334 5.655 1.00 96.25 103 LEU A O 1
ATOM 834 N N . PHE A 1 104 ? -9.573 6.442 5.008 1.00 96.06 104 PHE A N 1
ATOM 835 C CA . PHE A 1 104 ? -9.020 6.193 6.339 1.00 96.06 104 PHE A CA 1
ATOM 836 C C . PHE A 1 104 ? -9.486 7.235 7.358 1.00 96.06 104 PHE A C 1
ATOM 838 O O . PHE A 1 104 ? -9.963 6.861 8.432 1.00 96.06 104 PHE A O 1
ATOM 845 N N . ALA A 1 105 ? -9.449 8.524 7.005 1.00 93.75 105 ALA A N 1
ATOM 846 C CA . ALA A 1 105 ? -9.952 9.583 7.875 1.00 93.75 105 ALA A CA 1
ATOM 847 C C . ALA A 1 105 ? -11.448 9.400 8.198 1.00 93.75 105 ALA A C 1
ATOM 849 O O . ALA A 1 105 ? -11.862 9.532 9.350 1.00 93.75 105 ALA A O 1
ATOM 850 N N . SER A 1 106 ? -12.259 9.000 7.211 1.00 93.75 106 SER A N 1
ATOM 851 C CA . SER A 1 106 ? -13.701 8.768 7.391 1.00 93.75 106 SER A CA 1
ATOM 852 C C . SER A 1 106 ? -14.045 7.618 8.348 1.00 93.75 106 SER A C 1
ATOM 854 O O . SER A 1 106 ? -15.176 7.544 8.832 1.00 93.75 106 SER A O 1
ATOM 856 N N . LEU A 1 107 ? -13.089 6.730 8.645 1.00 95.12 107 LEU A N 1
ATOM 857 C CA . LEU A 1 107 ? -13.276 5.619 9.580 1.00 95.12 107 LEU A CA 1
ATOM 858 C C . LEU A 1 107 ? -13.061 6.023 11.040 1.00 95.12 107 LEU A C 1
ATOM 860 O O . LEU A 1 107 ? -13.571 5.345 11.935 1.00 95.12 107 LEU A O 1
ATOM 864 N N . ILE A 1 108 ? -12.339 7.118 11.299 1.00 94.06 108 ILE A N 1
ATOM 865 C CA . ILE A 1 108 ? -12.004 7.563 12.657 1.00 94.06 108 ILE A CA 1
ATOM 866 C C . ILE A 1 108 ? -13.263 7.784 13.512 1.00 94.06 108 ILE A C 1
ATOM 868 O O . ILE A 1 108 ? -13.293 7.242 14.616 1.00 94.06 108 ILE A O 1
ATOM 872 N N . PRO A 1 109 ? -14.352 8.424 13.040 1.00 93.44 109 PRO A N 1
ATOM 873 C CA . PRO A 1 109 ? -15.566 8.596 13.843 1.00 93.44 109 PRO A CA 1
ATOM 874 C C . PRO A 1 109 ? -16.182 7.295 14.381 1.00 93.44 109 PRO A C 1
ATOM 876 O O . PRO A 1 109 ? -16.816 7.306 15.436 1.00 93.44 109 PRO A O 1
ATOM 879 N N . PHE A 1 110 ? -15.977 6.145 13.725 1.00 93.38 110 PHE A N 1
ATOM 880 C CA . PHE A 1 110 ? -16.459 4.855 14.242 1.00 93.38 110 PHE A CA 1
ATOM 881 C C . PHE A 1 110 ? -15.752 4.416 15.531 1.00 93.38 110 PHE A C 1
ATOM 883 O O . PHE A 1 110 ? -16.290 3.603 16.283 1.00 93.38 110 PHE A O 1
ATOM 890 N N . THR A 1 111 ? -14.579 4.976 15.817 1.00 91.69 111 THR A N 1
ATOM 891 C CA . THR A 1 111 ? -13.848 4.763 17.069 1.00 91.69 111 THR A CA 1
ATOM 892 C C . THR A 1 111 ? -14.356 5.660 18.209 1.00 91.69 111 THR A C 1
ATOM 894 O O . THR A 1 111 ? -13.986 5.446 19.358 1.00 91.69 111 THR A O 1
ATOM 897 N N . GLY A 1 112 ? -15.233 6.634 17.933 1.00 90.75 112 GLY A N 1
ATOM 898 C CA . GLY A 1 112 ? -15.682 7.625 18.919 1.00 90.75 112 GLY A CA 1
ATOM 899 C C . GLY A 1 112 ? -14.726 8.809 19.108 1.00 90.75 112 GLY A C 1
ATOM 900 O O . GLY A 1 112 ? -14.941 9.603 20.018 1.00 90.75 112 GLY A O 1
ATOM 901 N N . TYR A 1 113 ? -13.702 8.931 18.258 1.00 88.25 113 TYR A N 1
ATOM 902 C CA . TYR A 1 113 ? -12.786 10.073 18.201 1.00 88.25 113 TYR A CA 1
ATOM 903 C C . TYR A 1 113 ? -13.081 10.963 16.985 1.00 88.25 113 TYR A C 1
ATOM 905 O O . TYR A 1 113 ? -13.698 10.524 16.014 1.00 88.25 113 TYR A O 1
ATOM 913 N N . GLU A 1 114 ? -12.631 12.216 17.040 1.00 80.81 114 GLU A N 1
ATOM 914 C CA . GLU A 1 114 ? -12.823 13.217 15.984 1.00 80.81 114 GLU A CA 1
ATOM 915 C C . GLU A 1 114 ? -11.536 13.461 15.183 1.00 80.81 114 GLU A C 1
ATOM 917 O O . GLU A 1 114 ? -10.428 13.212 15.656 1.00 80.81 114 GLU A O 1
ATOM 922 N N . THR A 1 115 ? -11.694 13.961 13.956 1.00 66.56 115 THR A N 1
ATOM 923 C CA . THR A 1 115 ? -10.618 14.157 12.968 1.00 66.56 115 THR A CA 1
ATOM 924 C C . THR A 1 115 ? -10.206 15.617 12.786 1.00 66.56 115 THR A C 1
ATOM 926 O O . THR A 1 115 ? -9.608 15.941 11.763 1.00 66.56 115 THR A O 1
ATOM 929 N N . GLU A 1 116 ? -10.558 16.519 13.711 1.00 57.41 116 GLU A N 1
ATOM 930 C CA . GLU A 1 116 ? -10.468 17.979 13.506 1.00 57.41 116 GLU A CA 1
ATOM 931 C C . GLU A 1 116 ? -9.064 18.484 13.098 1.00 57.41 116 GLU A C 1
ATOM 933 O O . GLU A 1 116 ? -8.946 19.557 12.511 1.00 57.41 116 GLU A O 1
ATOM 938 N N . THR A 1 117 ? -7.995 17.714 13.336 1.00 61.94 117 THR A N 1
ATOM 939 C CA . THR A 1 117 ? -6.612 18.075 12.971 1.00 61.94 117 THR A CA 1
ATOM 940 C C . THR A 1 117 ? -6.151 17.593 11.588 1.00 61.94 117 THR A C 1
ATOM 942 O O . THR A 1 117 ? -5.097 18.026 11.119 1.00 61.94 117 THR A O 1
ATOM 945 N N . HIS A 1 118 ? -6.927 16.751 10.897 1.00 65.81 118 HIS A N 1
ATOM 946 C CA . HIS A 1 118 ? -6.459 16.021 9.714 1.00 65.81 118 HIS A CA 1
ATOM 947 C C . HIS A 1 118 ? -6.080 16.926 8.526 1.00 65.81 118 HIS A C 1
ATOM 949 O O . HIS A 1 118 ? -4.991 16.781 7.975 1.00 65.81 118 HIS A O 1
ATOM 955 N N . GLU A 1 119 ? -6.923 17.894 8.144 1.00 65.19 119 GLU A N 1
ATOM 956 C CA . GLU A 1 119 ? -6.655 18.750 6.971 1.00 65.19 119 GLU A CA 1
ATOM 957 C C . GLU A 1 119 ? -5.390 19.608 7.145 1.00 65.19 119 GLU A C 1
ATOM 959 O O . GLU A 1 119 ? -4.592 19.757 6.216 1.00 65.19 119 GLU A O 1
ATOM 964 N N . HIS A 1 120 ? -5.177 20.148 8.349 1.00 64.25 120 HIS A N 1
ATOM 965 C CA . HIS A 1 120 ? -4.008 20.969 8.660 1.00 64.25 120 HIS A CA 1
ATOM 966 C C . HIS A 1 120 ? -2.713 20.149 8.690 1.00 64.25 120 HIS A C 1
ATOM 968 O O . HIS A 1 120 ? -1.689 20.613 8.185 1.00 64.25 120 HIS A O 1
ATOM 974 N N . GLU A 1 121 ? -2.751 18.939 9.252 1.00 65.88 121 GLU A N 1
ATOM 975 C CA . GLU A 1 121 ? -1.603 18.028 9.293 1.00 65.88 121 GLU A CA 1
ATOM 976 C C . GLU A 1 121 ? -1.229 17.526 7.895 1.00 65.88 121 GLU A C 1
ATOM 978 O O . GLU A 1 121 ? -0.053 17.560 7.530 1.00 65.88 121 GLU A O 1
ATOM 983 N N . VAL A 1 122 ? -2.219 17.148 7.078 1.00 67.88 122 VAL A N 1
ATOM 984 C CA . VAL A 1 122 ? -1.990 16.737 5.687 1.00 67.88 122 VAL A CA 1
ATOM 985 C C . VAL A 1 122 ? -1.361 17.874 4.892 1.00 67.88 122 VAL A C 1
ATOM 987 O O . VAL A 1 122 ? -0.307 17.670 4.296 1.00 67.88 122 VAL A O 1
ATOM 990 N N . GLN A 1 123 ? -1.930 19.084 4.916 1.00 69.25 123 GLN A N 1
ATOM 991 C CA . GLN A 1 123 ? -1.366 20.207 4.160 1.00 69.25 123 GLN A CA 1
ATOM 992 C C . GLN A 1 123 ? 0.068 20.537 4.602 1.00 69.25 123 GLN A C 1
ATOM 994 O O . GLN A 1 123 ? 0.944 20.735 3.761 1.00 69.25 123 GLN A O 1
ATOM 999 N N . TYR A 1 124 ? 0.334 20.536 5.911 1.00 70.56 124 TYR A N 1
ATOM 1000 C CA . TYR A 1 124 ? 1.672 20.772 6.450 1.00 70.56 124 TYR A CA 1
ATOM 1001 C C . TYR A 1 124 ? 2.692 19.722 5.986 1.00 70.56 124 TYR A C 1
ATOM 1003 O O . TYR A 1 124 ? 3.837 20.052 5.669 1.00 70.56 124 TYR A O 1
ATOM 1011 N N . GLU A 1 125 ? 2.296 18.451 5.929 1.00 71.12 125 GLU A N 1
ATOM 1012 C CA . GLU A 1 125 ? 3.162 17.383 5.441 1.00 71.12 125 GLU A CA 1
ATOM 1013 C C . GLU A 1 125 ? 3.333 17.412 3.917 1.00 71.12 125 GLU A C 1
ATOM 1015 O O . GLU A 1 125 ? 4.437 17.162 3.428 1.00 71.12 125 GLU A O 1
ATOM 1020 N N . LEU A 1 126 ? 2.292 17.777 3.165 1.00 71.25 126 LEU A N 1
ATOM 1021 C CA . LEU A 1 126 ? 2.352 17.980 1.716 1.00 71.25 126 LEU A CA 1
ATOM 1022 C C . LEU A 1 126 ? 3.344 19.086 1.341 1.00 71.25 126 LEU A C 1
ATOM 1024 O O . LEU A 1 126 ? 4.146 18.914 0.421 1.00 71.25 126 LEU A O 1
ATOM 1028 N N . ASP A 1 127 ? 3.373 20.181 2.099 1.00 69.00 127 ASP A N 1
ATOM 1029 C CA . ASP A 1 127 ? 4.302 21.291 1.867 1.00 69.00 127 ASP A CA 1
ATOM 1030 C C . ASP A 1 127 ? 5.776 20.854 1.999 1.00 69.00 127 ASP A C 1
ATOM 1032 O O . ASP A 1 127 ? 6.657 21.383 1.314 1.00 69.00 127 ASP A O 1
ATOM 1036 N N . LYS A 1 128 ? 6.066 19.830 2.818 1.00 66.31 128 LYS A N 1
ATOM 1037 C CA . LYS A 1 128 ? 7.415 19.245 2.952 1.00 66.31 128 LYS A CA 1
ATOM 1038 C C . LYS A 1 128 ? 7.824 18.384 1.756 1.00 66.31 128 LYS A C 1
ATOM 1040 O O . LYS A 1 128 ? 9.016 18.142 1.563 1.00 66.31 128 LYS A O 1
ATOM 1045 N N . VAL A 1 129 ? 6.868 17.912 0.957 1.00 67.94 129 VAL A N 1
ATOM 1046 C CA . VAL A 1 129 ? 7.113 17.032 -0.197 1.00 67.94 129 VAL A CA 1
ATOM 1047 C C . VAL A 1 129 ? 7.627 17.809 -1.417 1.00 67.94 129 VAL A C 1
ATOM 1049 O O . VAL A 1 129 ? 8.262 17.222 -2.287 1.00 67.94 129 VAL A O 1
ATOM 1052 N N . MET A 1 130 ? 7.475 19.137 -1.447 1.00 61.31 130 MET A N 1
ATOM 1053 C CA . MET A 1 130 ? 7.786 19.993 -2.6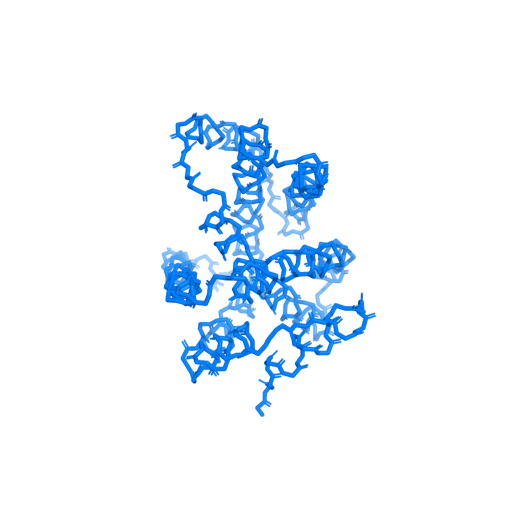05 1.00 61.31 130 MET A CA 1
ATOM 1054 C C . MET A 1 130 ? 9.238 19.918 -3.118 1.00 61.31 130 MET A C 1
ATOM 1056 O O . MET A 1 130 ? 9.493 20.228 -4.285 1.00 61.31 130 MET A O 1
ATOM 1060 N N . ASN A 1 131 ? 10.178 19.464 -2.282 1.00 60.84 131 ASN A N 1
ATOM 1061 C CA . ASN A 1 131 ? 11.594 19.292 -2.628 1.00 60.84 131 ASN A CA 1
ATOM 1062 C C . ASN A 1 131 ? 11.993 17.836 -2.924 1.00 60.84 131 ASN A C 1
ATOM 1064 O O . ASN A 1 131 ? 13.182 17.550 -3.044 1.00 60.84 131 ASN A O 1
ATOM 1068 N N . PHE A 1 132 ? 11.036 16.909 -3.009 1.00 64.50 132 PHE A N 1
ATOM 1069 C CA . PHE A 1 132 ? 11.328 15.520 -3.344 1.00 64.50 132 PHE A CA 1
ATOM 1070 C C . PHE A 1 132 ? 11.767 15.409 -4.810 1.00 64.50 132 PHE A C 1
ATOM 1072 O O . PHE A 1 132 ? 11.088 15.904 -5.717 1.00 64.50 132 PHE A O 1
ATOM 1079 N N . ASP A 1 133 ? 12.915 14.775 -5.024 1.00 73.31 133 ASP A N 1
ATOM 1080 C CA . ASP A 1 133 ? 13.487 14.515 -6.336 1.00 73.31 133 ASP A CA 1
ATOM 1081 C C . ASP A 1 133 ? 14.211 13.168 -6.299 1.00 73.31 133 ASP A C 1
ATOM 1083 O O . ASP A 1 133 ? 15.084 12.959 -5.456 1.00 73.31 133 ASP A O 1
ATOM 1087 N N . ASP A 1 134 ? 13.804 12.242 -7.161 1.00 77.00 134 ASP A N 1
ATOM 1088 C CA . ASP A 1 134 ? 14.331 10.879 -7.195 1.00 77.00 134 ASP A CA 1
ATOM 1089 C C . ASP A 1 134 ? 14.321 10.355 -8.634 1.00 77.00 134 ASP A C 1
ATOM 1091 O O . ASP A 1 134 ? 13.564 10.821 -9.491 1.00 77.00 134 ASP A O 1
ATOM 1095 N N . GLU A 1 135 ? 15.174 9.376 -8.907 1.00 89.06 135 GLU A N 1
ATOM 1096 C CA . GLU A 1 135 ? 15.208 8.697 -10.194 1.00 89.06 135 GLU A CA 1
ATOM 1097 C C . GLU A 1 135 ? 13.957 7.816 -10.348 1.00 89.06 135 GLU A C 1
ATOM 1099 O O . GLU A 1 135 ? 13.587 7.072 -9.441 1.00 89.06 135 GLU A O 1
ATOM 1104 N N . LEU A 1 136 ? 13.291 7.897 -11.506 1.00 93.44 136 LEU A N 1
ATOM 1105 C CA . LEU A 1 136 ? 11.978 7.284 -11.742 1.00 93.44 136 LEU A CA 1
ATOM 1106 C C . LEU A 1 136 ? 11.926 5.786 -11.407 1.00 93.44 136 LEU A C 1
ATOM 1108 O O . LEU A 1 136 ? 10.956 5.335 -10.795 1.00 93.44 136 LEU A O 1
ATOM 1112 N N . LYS A 1 137 ? 12.927 4.999 -11.819 1.00 95.81 137 LYS A N 1
ATOM 1113 C CA . LYS A 1 137 ? 12.927 3.549 -11.587 1.00 95.81 137 LYS A CA 1
ATOM 1114 C C . LYS A 1 137 ? 13.102 3.232 -10.111 1.00 95.81 137 LYS A C 1
ATOM 1116 O O . LYS A 1 137 ? 12.351 2.420 -9.582 1.00 95.81 137 LYS A O 1
ATOM 1121 N N . THR A 1 138 ? 14.045 3.892 -9.449 1.00 94.31 138 THR A N 1
ATOM 1122 C CA . THR A 1 138 ? 14.299 3.755 -8.009 1.00 94.31 138 THR A CA 1
ATOM 1123 C C . THR A 1 138 ? 13.070 4.162 -7.200 1.00 94.31 138 THR A C 1
ATOM 1125 O O . THR A 1 138 ? 12.648 3.432 -6.302 1.00 94.31 138 THR A O 1
ATOM 1128 N N . PHE A 1 139 ? 12.416 5.256 -7.589 1.00 95.06 139 PHE A N 1
ATOM 1129 C CA . PHE A 1 139 ? 11.152 5.673 -7.000 1.00 95.06 139 PHE A CA 1
ATOM 1130 C C . PHE A 1 139 ? 10.061 4.612 -7.182 1.00 95.06 139 PHE A C 1
ATOM 1132 O O . PHE A 1 139 ? 9.439 4.196 -6.209 1.00 95.06 139 PHE A O 1
ATOM 1139 N N . LEU A 1 140 ? 9.846 4.104 -8.399 1.00 96.94 140 LEU A N 1
ATOM 1140 C CA . LEU A 1 140 ? 8.811 3.093 -8.627 1.00 96.94 140 LEU A CA 1
ATOM 1141 C C . LEU A 1 140 ? 9.141 1.756 -7.942 1.00 96.94 140 LEU A C 1
ATOM 1143 O O . LEU A 1 140 ? 8.232 1.029 -7.556 1.00 96.94 140 LEU A O 1
ATOM 1147 N N . PHE A 1 141 ? 10.422 1.426 -7.760 1.00 96.56 141 PHE A N 1
ATOM 1148 C CA . PHE A 1 141 ? 10.855 0.277 -6.963 1.00 96.56 141 PHE A CA 1
ATOM 1149 C C . PHE A 1 141 ? 10.443 0.428 -5.496 1.00 96.56 141 PHE A C 1
ATOM 1151 O O . PHE A 1 141 ? 9.968 -0.545 -4.911 1.00 96.56 141 PHE A O 1
ATOM 1158 N N . ARG A 1 142 ? 10.589 1.634 -4.926 1.00 94.62 142 ARG A N 1
ATOM 1159 C CA . ARG A 1 142 ? 10.121 1.978 -3.571 1.00 94.62 142 ARG A CA 1
ATOM 1160 C C . ARG A 1 142 ? 8.599 1.920 -3.466 1.00 94.62 142 ARG A C 1
ATOM 1162 O O . ARG A 1 142 ? 8.091 1.319 -2.529 1.00 94.62 142 ARG A O 1
ATOM 1169 N N . VAL A 1 143 ? 7.885 2.515 -4.423 1.00 96.50 143 VAL A N 1
ATOM 1170 C CA . VAL A 1 143 ? 6.413 2.456 -4.492 1.00 96.50 143 VAL A CA 1
ATOM 1171 C C . VAL A 1 143 ? 5.970 0.995 -4.513 1.00 96.50 143 VAL A C 1
ATOM 1173 O O . VAL A 1 143 ? 5.237 0.554 -3.642 1.00 96.50 143 VAL A O 1
ATOM 1176 N N . HIS A 1 144 ? 6.527 0.189 -5.418 1.00 96.81 144 HIS A N 1
ATOM 1177 C CA . HIS A 1 144 ? 6.167 -1.219 -5.530 1.00 96.81 144 HIS A CA 1
ATOM 1178 C C . HIS A 1 144 ? 6.392 -2.021 -4.237 1.00 96.81 144 HIS A C 1
ATOM 1180 O O . HIS A 1 144 ? 5.578 -2.877 -3.890 1.00 96.81 144 HIS A O 1
ATOM 1186 N N . SER A 1 145 ? 7.494 -1.774 -3.517 1.00 93.81 145 SER A N 1
ATOM 1187 C CA . SER A 1 145 ? 7.739 -2.453 -2.242 1.00 93.81 145 SER A CA 1
ATOM 1188 C C . SER A 1 145 ? 6.767 -2.018 -1.146 1.00 93.81 145 SER A C 1
ATOM 1190 O O . SER A 1 145 ? 6.393 -2.854 -0.321 1.00 93.81 145 SER A O 1
ATOM 1192 N N . ILE A 1 146 ? 6.348 -0.750 -1.146 1.00 94.00 146 ILE A N 1
ATOM 1193 C CA . ILE A 1 146 ? 5.326 -0.224 -0.236 1.00 94.00 146 ILE A CA 1
ATOM 1194 C C . ILE A 1 146 ? 3.963 -0.852 -0.543 1.00 94.00 146 ILE A C 1
ATOM 1196 O O . ILE A 1 146 ? 3.372 -1.400 0.384 1.00 94.00 146 ILE A O 1
ATOM 1200 N N . GLU A 1 147 ? 3.538 -0.934 -1.806 1.00 95.56 147 GLU A N 1
ATOM 1201 C CA . GLU A 1 147 ? 2.218 -1.510 -2.131 1.00 95.56 147 GLU A CA 1
ATOM 1202 C C . GLU A 1 147 ? 2.130 -2.997 -1.781 1.00 95.56 147 GLU A C 1
ATOM 1204 O O . GLU A 1 147 ? 1.112 -3.480 -1.290 1.00 95.56 147 GLU A O 1
ATOM 1209 N N . ILE A 1 148 ? 3.222 -3.758 -1.939 1.00 93.62 148 ILE A N 1
ATOM 1210 C CA . ILE A 1 148 ? 3.256 -5.160 -1.483 1.00 93.62 148 ILE A CA 1
ATOM 1211 C C . ILE A 1 148 ? 3.015 -5.245 0.032 1.00 93.62 148 ILE A C 1
ATOM 1213 O O . ILE A 1 148 ? 2.309 -6.148 0.500 1.00 93.62 148 ILE A O 1
ATOM 1217 N N . ARG A 1 149 ? 3.609 -4.329 0.807 1.00 91.44 149 ARG A N 1
ATOM 1218 C CA . ARG A 1 149 ? 3.396 -4.237 2.255 1.00 91.44 149 ARG A CA 1
ATOM 1219 C C . ARG A 1 149 ? 1.949 -3.837 2.560 1.00 91.44 149 ARG A C 1
ATOM 1221 O O . ARG A 1 149 ? 1.319 -4.536 3.356 1.00 91.44 149 ARG A O 1
ATOM 1228 N N . SER A 1 150 ? 1.432 -2.772 1.947 1.00 93.50 150 SER A N 1
ATOM 1229 C CA . SER A 1 150 ? 0.075 -2.247 2.166 1.00 93.50 150 SER A CA 1
ATOM 1230 C C . SER A 1 150 ? -0.982 -3.305 1.859 1.00 93.50 150 SER A C 1
ATOM 1232 O O . SER A 1 150 ? -1.746 -3.690 2.747 1.00 93.50 150 SER A O 1
ATOM 1234 N N . TRP A 1 151 ? -0.924 -3.916 0.671 1.00 95.06 151 TRP A N 1
ATOM 1235 C CA . TRP A 1 151 ? -1.766 -5.049 0.279 1.00 95.06 151 TRP A CA 1
ATOM 1236 C C . TRP A 1 151 ? -1.765 -6.168 1.328 1.00 95.06 151 TRP A C 1
ATOM 1238 O O . TRP A 1 151 ? -2.816 -6.681 1.732 1.00 95.06 151 TRP A O 1
ATOM 1248 N N . ARG A 1 152 ? -0.581 -6.553 1.821 1.00 91.25 152 ARG A N 1
ATOM 1249 C CA . ARG A 1 152 ? -0.472 -7.638 2.799 1.00 91.25 152 ARG A CA 1
ATOM 1250 C C . ARG A 1 152 ? -1.066 -7.272 4.159 1.00 91.25 152 ARG A C 1
ATOM 1252 O O . ARG A 1 152 ? -1.689 -8.144 4.779 1.00 91.25 152 ARG A O 1
ATOM 1259 N N . LEU A 1 153 ? -0.852 -6.043 4.625 1.00 91.69 153 LEU A N 1
ATOM 1260 C CA . LEU A 1 153 ? -1.402 -5.540 5.884 1.00 91.69 153 LEU A CA 1
ATOM 1261 C C . LEU A 1 153 ? -2.923 -5.390 5.802 1.00 91.69 153 LEU A C 1
ATOM 1263 O O . LEU A 1 153 ? -3.617 -5.825 6.713 1.00 91.69 153 LEU A O 1
ATOM 1267 N N . LEU A 1 154 ? -3.467 -4.913 4.683 1.00 95.31 154 LEU A N 1
ATOM 1268 C CA . LEU A 1 154 ? -4.913 -4.823 4.465 1.00 95.31 154 LEU A CA 1
ATOM 1269 C C . LEU A 1 154 ? -5.595 -6.198 4.484 1.00 95.31 154 LEU A C 1
ATOM 1271 O O . LEU A 1 154 ? -6.653 -6.352 5.095 1.00 95.31 154 LEU A O 1
ATOM 1275 N N . LEU A 1 155 ? -4.962 -7.233 3.917 1.00 94.12 155 LEU A N 1
ATOM 1276 C CA . LEU A 1 155 ? -5.438 -8.616 4.065 1.00 94.12 155 LEU A CA 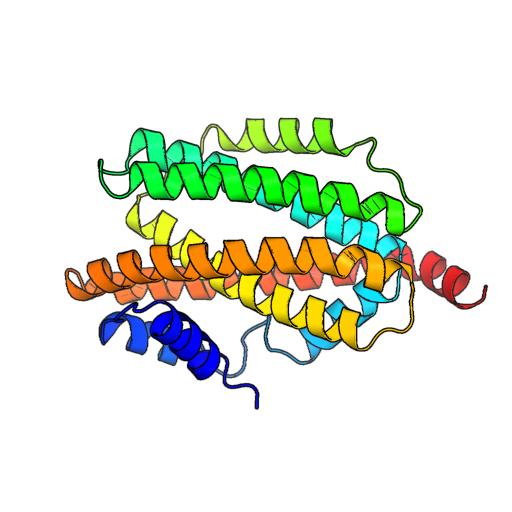1
A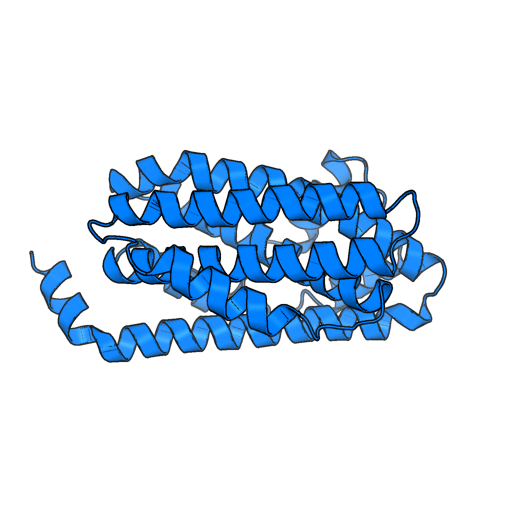TOM 1277 C C . LEU A 1 155 ? -5.468 -9.071 5.533 1.00 94.12 155 LEU A C 1
ATOM 1279 O O . LEU A 1 155 ? -6.376 -9.796 5.937 1.00 94.12 155 LEU A O 1
ATOM 1283 N N . LEU A 1 156 ? -4.472 -8.675 6.333 1.00 92.69 156 LEU A N 1
ATOM 1284 C CA . LEU A 1 156 ? -4.455 -8.952 7.771 1.00 92.69 156 LEU A CA 1
ATOM 1285 C C . LEU A 1 156 ? -5.566 -8.179 8.498 1.00 92.69 156 LEU A C 1
ATOM 1287 O O . LEU A 1 156 ? -6.257 -8.770 9.322 1.00 92.69 156 LEU A O 1
ATOM 1291 N N . HIS A 1 157 ? -5.778 -6.903 8.172 1.00 94.31 157 HIS A N 1
ATOM 1292 C CA . HIS A 1 157 ? -6.846 -6.088 8.753 1.00 94.31 157 HIS A CA 1
ATOM 1293 C C . HIS A 1 157 ? -8.222 -6.691 8.493 1.00 94.31 157 HIS A C 1
ATOM 1295 O O . HIS A 1 157 ? -9.003 -6.837 9.427 1.00 94.31 157 HIS A O 1
ATOM 1301 N N . LEU A 1 158 ? -8.510 -7.100 7.253 1.00 96.06 158 LEU A N 1
ATOM 1302 C CA . LEU A 1 158 ? -9.776 -7.756 6.929 1.00 96.06 158 LEU A CA 1
ATOM 1303 C C . LEU A 1 158 ? -9.956 -9.063 7.701 1.00 96.06 158 LEU A C 1
ATOM 1305 O O . LEU A 1 158 ? -11.041 -9.296 8.216 1.00 96.06 158 LEU A O 1
ATOM 1309 N N . ALA A 1 159 ? -8.903 -9.873 7.850 1.00 94.75 159 ALA A N 1
ATOM 1310 C CA . ALA A 1 159 ? -8.977 -11.087 8.661 1.00 94.75 159 ALA A CA 1
ATOM 1311 C C . ALA A 1 159 ? -9.302 -10.781 10.136 1.00 94.75 159 ALA A C 1
ATOM 1313 O O . ALA A 1 159 ? -10.131 -11.459 10.731 1.00 94.75 159 ALA A O 1
ATOM 1314 N N . ILE A 1 160 ? -8.698 -9.736 10.715 1.00 94.19 160 ILE A N 1
ATOM 1315 C CA . ILE A 1 160 ? -8.990 -9.299 12.091 1.00 94.19 160 ILE A CA 1
ATOM 1316 C C . ILE A 1 160 ? -10.434 -8.794 12.213 1.00 94.19 160 ILE A C 1
ATOM 1318 O O . ILE A 1 160 ? -11.121 -9.143 13.170 1.00 94.19 160 ILE A O 1
ATOM 1322 N N . ILE A 1 161 ? -10.904 -8.000 11.246 1.00 94.88 161 ILE A N 1
ATOM 1323 C CA . ILE A 1 161 ? -12.285 -7.499 11.211 1.00 94.88 161 ILE A CA 1
ATOM 1324 C C . ILE A 1 161 ? -13.282 -8.659 11.098 1.00 94.88 161 ILE A C 1
ATOM 1326 O O . ILE A 1 161 ? -14.280 -8.669 11.814 1.00 94.88 161 ILE A O 1
ATOM 1330 N N . ASP A 1 162 ? -13.014 -9.630 10.223 1.00 94.69 162 ASP A N 1
ATOM 1331 C CA . ASP A 1 162 ? -13.899 -10.769 9.955 1.00 94.69 162 ASP A CA 1
ATOM 1332 C C . ASP A 1 162 ? -14.005 -11.728 11.157 1.00 94.69 162 ASP A C 1
ATOM 1334 O O . ASP A 1 162 ? -15.024 -12.397 11.325 1.00 94.69 162 ASP A O 1
ATOM 1338 N N . GLU A 1 163 ? -12.982 -11.775 12.014 1.00 94.75 163 GLU A N 1
ATOM 1339 C CA . GLU A 1 163 ? -12.982 -12.529 13.275 1.00 94.75 163 GLU A CA 1
ATOM 1340 C C . GLU A 1 163 ? -13.623 -11.768 14.451 1.00 94.75 163 GLU A C 1
ATOM 1342 O O . GLU A 1 163 ? -13.855 -12.362 15.505 1.00 94.75 163 GLU A O 1
ATOM 1347 N N . SER A 1 164 ? -13.878 -10.465 14.307 1.00 90.56 164 S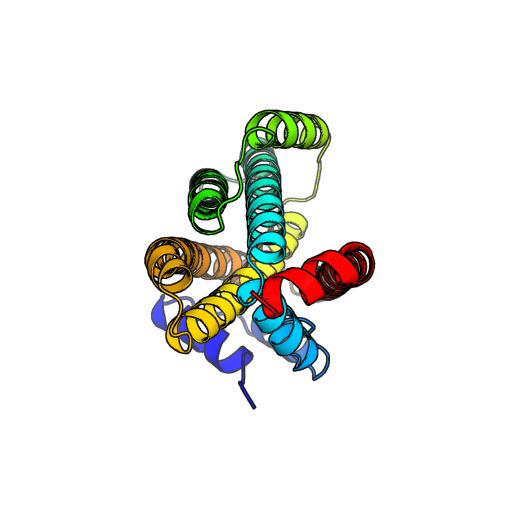ER A N 1
ATOM 1348 C CA . SER A 1 164 ? -14.349 -9.611 15.397 1.00 90.56 164 SER A CA 1
ATOM 1349 C C . SER A 1 164 ? -15.872 -9.576 15.511 1.00 90.56 164 SER A C 1
ATOM 1351 O O . SER A 1 164 ? -16.606 -9.495 14.521 1.00 90.56 164 SER A O 1
ATOM 1353 N N . ASP A 1 165 ? -16.367 -9.542 16.749 1.00 90.56 165 ASP A N 1
ATOM 1354 C CA . ASP A 1 165 ? -17.783 -9.315 17.028 1.00 90.56 165 ASP A CA 1
ATOM 1355 C C . ASP A 1 165 ? -18.161 -7.828 17.099 1.00 90.56 165 ASP A C 1
ATOM 1357 O O . ASP A 1 165 ? -19.348 -7.504 16.978 1.00 90.56 165 ASP A O 1
ATOM 1361 N N . ASP A 1 166 ? -17.175 -6.930 17.185 1.00 91.38 166 ASP A N 1
ATOM 1362 C CA . ASP A 1 166 ? -17.386 -5.495 17.359 1.00 91.38 166 ASP A CA 1
ATOM 1363 C C . ASP A 1 166 ? -18.051 -4.835 16.140 1.00 91.38 166 ASP A C 1
ATOM 1365 O O . ASP A 1 166 ? -17.529 -4.828 15.021 1.00 91.38 166 ASP A O 1
ATOM 1369 N N . ASP A 1 167 ? -19.197 -4.190 16.377 1.00 91.88 167 ASP A N 1
ATOM 1370 C CA . ASP A 1 167 ? -20.002 -3.524 15.342 1.00 91.88 167 ASP A CA 1
ATOM 1371 C C . ASP A 1 167 ? -19.220 -2.442 14.579 1.00 91.88 167 ASP A C 1
ATOM 1373 O O . ASP A 1 167 ? -19.358 -2.288 13.365 1.00 91.88 167 ASP A O 1
ATOM 1377 N N . TYR A 1 168 ? -18.348 -1.710 15.273 1.00 91.69 168 TYR A N 1
ATOM 1378 C CA . TYR A 1 168 ? -17.574 -0.642 14.649 1.00 91.69 168 TYR A CA 1
ATOM 1379 C C . TYR A 1 168 ? -16.530 -1.183 13.651 1.00 91.69 168 TYR A C 1
ATOM 1381 O O . TYR A 1 168 ? -16.336 -0.582 12.597 1.00 91.69 168 TYR A O 1
ATOM 1389 N N . MET A 1 169 ? -15.929 -2.352 13.914 1.00 93.38 169 MET A N 1
ATOM 1390 C CA . MET A 1 169 ? -15.007 -2.998 12.970 1.00 93.38 169 MET A CA 1
ATOM 1391 C C . MET A 1 169 ? -15.749 -3.481 11.722 1.00 93.38 169 MET A C 1
ATOM 1393 O O . MET A 1 169 ? -15.300 -3.258 10.597 1.00 93.38 169 MET A O 1
ATOM 1397 N N . LYS A 1 170 ? -16.940 -4.068 11.903 1.00 94.56 170 LYS A N 1
ATOM 1398 C CA . LYS A 1 170 ? -17.806 -4.489 10.788 1.00 94.56 170 LYS A CA 1
ATOM 1399 C C . LYS A 1 170 ? -18.178 -3.310 9.884 1.00 94.56 170 LYS A C 1
ATOM 1401 O O . LYS A 1 170 ? -18.219 -3.468 8.665 1.00 94.56 170 LYS A O 1
ATOM 1406 N N . LYS A 1 171 ? -18.377 -2.117 10.459 1.00 94.56 171 LYS A N 1
ATOM 1407 C CA . LYS A 1 171 ? -18.612 -0.865 9.714 1.00 94.56 171 LYS A CA 1
ATOM 1408 C C . LYS A 1 171 ? -17.392 -0.376 8.930 1.00 94.56 171 LYS A C 1
ATOM 1410 O O . LYS A 1 171 ? -17.575 0.219 7.873 1.00 94.56 171 LYS A O 1
ATOM 1415 N N . MET A 1 172 ? -16.171 -0.640 9.401 1.00 94.81 172 MET A N 1
ATOM 1416 C CA . MET A 1 172 ? -14.933 -0.277 8.692 1.00 94.81 172 MET A CA 1
ATOM 1417 C C . MET A 1 172 ? -14.647 -1.185 7.490 1.00 94.81 172 MET A C 1
ATOM 1419 O O . MET A 1 172 ? -14.049 -0.742 6.509 1.00 94.81 172 MET A O 1
ATOM 1423 N N . ARG A 1 173 ? -15.101 -2.446 7.543 1.00 96.69 173 ARG A N 1
ATOM 1424 C CA . ARG A 1 173 ? -14.813 -3.481 6.539 1.00 96.69 173 ARG A CA 1
ATOM 1425 C C . ARG A 1 173 ? -14.965 -3.023 5.079 1.00 96.69 173 ARG A C 1
ATOM 1427 O O . ARG A 1 173 ? -14.055 -3.306 4.302 1.00 96.69 173 ARG A O 1
ATOM 1434 N N . PRO A 1 174 ? -16.057 -2.347 4.659 1.00 97.88 174 PRO A N 1
ATOM 1435 C CA . PRO A 1 174 ? -16.243 -1.987 3.253 1.00 97.88 174 PRO A CA 1
ATOM 1436 C C . PRO A 1 174 ? -15.185 -1.008 2.734 1.00 97.88 174 PRO A C 1
ATOM 1438 O O . PRO A 1 174 ? -14.736 -1.153 1.602 1.00 97.88 174 PRO A O 1
ATOM 1441 N N . ALA A 1 175 ? -14.754 -0.047 3.557 1.00 97.75 175 ALA A N 1
ATOM 1442 C CA . ALA A 1 175 ? -13.713 0.902 3.169 1.00 97.75 175 ALA A CA 1
ATOM 1443 C C . ALA A 1 175 ? -12.349 0.210 3.058 1.00 97.75 175 ALA A C 1
ATOM 1445 O O . ALA A 1 175 ? -11.669 0.371 2.052 1.00 97.75 175 ALA A O 1
ATOM 1446 N N . ILE A 1 176 ? -11.994 -0.635 4.034 1.00 97.81 176 ILE A N 1
ATOM 1447 C CA . ILE A 1 176 ? -10.743 -1.413 3.998 1.00 97.81 176 ILE A CA 1
ATOM 1448 C C . ILE A 1 176 ? -10.714 -2.358 2.786 1.00 97.81 176 ILE A C 1
ATOM 1450 O O . ILE A 1 176 ? -9.683 -2.500 2.136 1.00 97.81 176 ILE A O 1
ATOM 1454 N N . GLN A 1 177 ? -11.852 -2.971 2.442 1.00 98.31 177 GLN A N 1
ATOM 1455 C CA . GLN A 1 177 ? -11.982 -3.803 1.245 1.00 98.31 177 GLN A CA 1
ATOM 1456 C C . GLN A 1 177 ? -11.782 -2.994 -0.042 1.00 98.31 177 GLN A C 1
ATOM 1458 O O . GLN A 1 177 ? -11.116 -3.474 -0.954 1.00 98.31 177 GLN A O 1
ATOM 1463 N N . LYS A 1 178 ? -12.337 -1.778 -0.115 1.00 98.12 178 LYS A N 1
ATOM 1464 C CA . LYS A 1 178 ? -12.175 -0.902 -1.280 1.00 98.12 178 LYS A CA 1
ATOM 1465 C C . LYS A 1 178 ? -10.713 -0.503 -1.486 1.00 98.12 178 LYS A C 1
ATOM 1467 O O . LYS A 1 178 ? -10.227 -0.630 -2.603 1.00 98.12 178 LYS A O 1
ATOM 1472 N N . ILE A 1 179 ? -10.033 -0.091 -0.413 1.00 98.25 179 ILE A N 1
ATOM 1473 C CA . ILE A 1 179 ? -8.605 0.262 -0.440 1.00 98.25 179 ILE A CA 1
ATOM 1474 C C . ILE A 1 179 ? -7.787 -0.948 -0.913 1.00 98.25 179 ILE A C 1
ATOM 1476 O O . ILE A 1 179 ? -6.993 -0.840 -1.837 1.00 98.25 179 ILE A O 1
ATOM 1480 N N . LEU A 1 180 ? -8.056 -2.143 -0.371 1.00 97.94 180 LEU A N 1
ATOM 1481 C CA . LEU A 1 180 ? -7.377 -3.373 -0.797 1.00 97.94 180 LEU A CA 1
ATOM 1482 C C . LEU A 1 180 ? -7.528 -3.662 -2.301 1.00 97.94 180 LEU A C 1
ATOM 1484 O O . LEU A 1 180 ? -6.592 -4.153 -2.931 1.00 97.94 180 LEU A O 1
ATOM 1488 N N . GLU A 1 181 ? -8.708 -3.426 -2.874 1.00 97.44 181 GLU A N 1
ATOM 1489 C CA . GLU A 1 181 ? -8.955 -3.662 -4.300 1.00 97.44 181 GLU A CA 1
ATOM 1490 C C . GLU A 1 181 ? -8.135 -2.729 -5.197 1.00 97.44 181 GLU A C 1
ATOM 1492 O O . GLU A 1 181 ? -7.647 -3.170 -6.241 1.00 97.44 181 GLU A O 1
ATOM 1497 N N . ASP A 1 182 ? -7.966 -1.471 -4.787 1.00 97.69 182 ASP A N 1
ATOM 1498 C CA . ASP A 1 182 ? -7.153 -0.486 -5.503 1.00 97.69 182 ASP A CA 1
ATOM 1499 C C . ASP A 1 182 ? -5.656 -0.825 -5.361 1.00 97.69 182 ASP A C 1
ATOM 1501 O O . ASP A 1 182 ? -4.951 -0.951 -6.364 1.00 97.69 182 ASP A O 1
ATOM 1505 N N . GLU A 1 183 ? -5.217 -1.178 -4.155 1.00 97.69 183 GLU A N 1
ATOM 1506 C CA . GLU A 1 183 ? -3.857 -1.645 -3.842 1.00 97.69 183 GLU A CA 1
ATOM 1507 C C . GLU A 1 183 ? -3.436 -2.877 -4.653 1.00 97.69 183 GLU A C 1
ATOM 1509 O O . GLU A 1 183 ? -2.313 -2.988 -5.149 1.00 97.69 183 GLU A O 1
ATOM 1514 N N . MET A 1 184 ? -4.361 -3.816 -4.882 1.00 97.69 184 MET A N 1
ATOM 1515 C CA . MET A 1 184 ? -4.117 -4.951 -5.776 1.00 97.69 184 MET A CA 1
ATOM 1516 C C . MET A 1 184 ? -3.774 -4.495 -7.202 1.00 97.69 184 MET A C 1
ATOM 1518 O O . MET A 1 184 ? -2.918 -5.107 -7.849 1.00 97.69 184 MET A O 1
ATOM 1522 N N . GLN A 1 185 ? -4.417 -3.435 -7.703 1.00 97.44 185 GLN A N 1
ATOM 1523 C CA . GLN A 1 185 ? -4.096 -2.855 -9.010 1.00 97.44 185 GLN A CA 1
ATOM 1524 C C . GLN A 1 185 ? -2.740 -2.152 -8.978 1.00 97.44 185 GLN A C 1
ATOM 1526 O O . GLN A 1 185 ? -1.956 -2.305 -9.922 1.00 97.44 185 GLN A O 1
ATOM 1531 N N . HIS A 1 186 ? -2.435 -1.439 -7.892 1.00 98.06 186 HIS A N 1
ATOM 1532 C CA . HIS A 1 186 ? -1.163 -0.744 -7.705 1.00 98.06 186 HIS 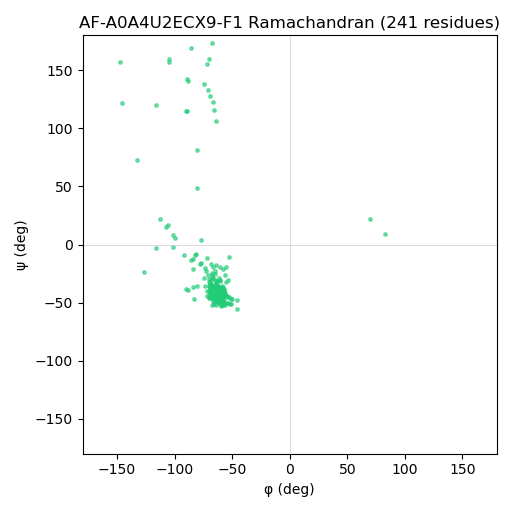A CA 1
ATOM 1533 C C . HIS A 1 186 ? 0.017 -1.708 -7.684 1.00 98.06 186 HIS A C 1
ATOM 1535 O O . HIS A 1 186 ? 0.944 -1.549 -8.485 1.00 98.06 186 HIS A O 1
ATOM 1541 N N . VAL A 1 187 ? -0.064 -2.787 -6.900 1.00 97.62 187 VAL A N 1
ATOM 1542 C CA . VAL A 1 187 ? 0.911 -3.891 -6.903 1.00 97.62 187 VAL A CA 1
ATOM 1543 C C . VAL A 1 187 ? 1.104 -4.452 -8.312 1.00 97.62 187 VAL A C 1
ATOM 1545 O O . VAL A 1 187 ? 2.240 -4.667 -8.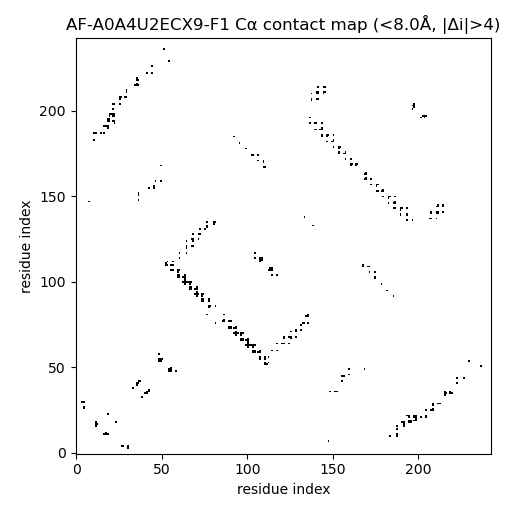746 1.00 97.62 187 VAL A O 1
ATOM 1548 N N . CYS A 1 188 ? 0.013 -4.680 -9.045 1.00 97.88 188 CYS A N 1
ATOM 1549 C CA . CYS A 1 188 ? 0.068 -5.313 -10.360 1.00 97.88 188 CYS A CA 1
ATOM 1550 C C . CYS A 1 188 ? 0.758 -4.444 -11.411 1.00 97.88 188 CYS A C 1
ATOM 1552 O O . CYS A 1 188 ? 1.691 -4.912 -12.073 1.00 97.88 188 CYS A O 1
ATOM 1554 N N . TYR A 1 189 ? 0.339 -3.184 -11.562 1.00 97.69 189 TYR A N 1
ATOM 1555 C CA . TYR A 1 189 ? 0.917 -2.326 -12.594 1.00 97.69 189 TYR A CA 1
ATOM 1556 C C . TYR A 1 189 ? 2.370 -1.969 -12.253 1.00 97.69 189 TYR A C 1
ATOM 1558 O O . TYR A 1 189 ? 3.241 -2.049 -13.122 1.00 97.69 189 TYR A O 1
ATOM 1566 N N . THR A 1 190 ? 2.674 -1.646 -10.989 1.00 98.00 190 THR A N 1
ATOM 1567 C CA . THR A 1 190 ? 4.054 -1.350 -10.575 1.00 98.00 190 THR A CA 1
ATOM 1568 C C . THR A 1 190 ? 4.948 -2.575 -10.760 1.00 98.00 190 THR A C 1
ATOM 1570 O O . THR A 1 190 ? 6.023 -2.463 -11.352 1.00 98.00 190 THR A O 1
ATOM 1573 N N . GLY A 1 191 ? 4.470 -3.767 -10.387 1.00 97.50 191 GLY A N 1
ATOM 1574 C CA . GLY A 1 191 ? 5.182 -5.028 -10.593 1.00 97.50 191 GLY A CA 1
ATOM 1575 C C . GLY A 1 191 ? 5.457 -5.329 -12.066 1.00 97.50 191 GLY A C 1
ATOM 1576 O O . GLY A 1 191 ? 6.545 -5.799 -12.401 1.00 97.50 191 GLY A O 1
ATOM 1577 N N . GLN A 1 192 ? 4.538 -4.985 -12.975 1.00 97.62 192 GLN A N 1
ATOM 1578 C CA . GLN A 1 192 ? 4.760 -5.109 -14.418 1.00 97.62 192 GLN A CA 1
ATOM 1579 C C . GLN A 1 192 ? 5.914 -4.216 -14.907 1.00 97.62 192 GLN A C 1
ATOM 1581 O O . GLN A 1 192 ? 6.758 -4.675 -15.681 1.00 97.62 192 GLN A O 1
ATOM 1586 N N . TYR A 1 193 ? 5.978 -2.953 -14.475 1.00 97.75 193 TYR A N 1
ATOM 1587 C CA . TYR A 1 193 ? 7.074 -2.043 -14.841 1.00 97.75 193 TYR A CA 1
ATOM 1588 C C . TYR A 1 193 ? 8.405 -2.467 -14.223 1.00 97.75 193 TYR A C 1
ATOM 1590 O O . TYR A 1 193 ? 9.399 -2.569 -14.943 1.00 97.75 193 TYR A O 1
ATOM 1598 N N . VAL A 1 194 ? 8.414 -2.804 -12.930 1.00 97.69 194 VAL A N 1
ATOM 1599 C CA . VAL A 1 194 ? 9.608 -3.305 -12.233 1.00 97.69 194 VAL A CA 1
ATOM 1600 C C . VAL A 1 194 ? 10.138 -4.550 -12.944 1.00 97.69 194 VAL A C 1
ATOM 1602 O O . VAL A 1 194 ? 11.312 -4.617 -13.297 1.00 97.69 194 VAL A O 1
ATOM 1605 N N . SER A 1 195 ? 9.264 -5.515 -13.236 1.00 97.94 195 SER A N 1
ATOM 1606 C CA . SER A 1 195 ? 9.601 -6.743 -13.957 1.00 97.94 195 SER A CA 1
ATOM 1607 C C . SER A 1 195 ? 10.221 -6.472 -15.331 1.00 97.94 195 SER A C 1
ATOM 1609 O O . SER A 1 195 ? 11.261 -7.059 -15.652 1.00 97.94 195 SER A O 1
ATOM 1611 N N . ARG A 1 196 ? 9.623 -5.563 -16.120 1.00 97.62 196 ARG A N 1
ATOM 1612 C CA . ARG A 1 196 ? 10.140 -5.147 -17.436 1.00 97.62 196 ARG A CA 1
ATOM 1613 C C . ARG A 1 196 ? 11.527 -4.510 -17.323 1.00 97.62 196 ARG A C 1
ATOM 1615 O O . ARG A 1 196 ? 12.425 -4.895 -18.069 1.00 97.62 196 ARG A O 1
ATOM 1622 N N . TRP A 1 197 ? 11.723 -3.578 -16.391 1.00 97.69 197 TRP A N 1
ATOM 1623 C CA . TRP A 1 197 ? 13.006 -2.890 -16.224 1.00 97.69 197 TRP A CA 1
ATOM 1624 C C . TRP A 1 197 ? 14.101 -3.801 -15.689 1.00 97.69 197 TRP A C 1
ATOM 1626 O O . TRP A 1 197 ? 15.214 -3.750 -16.196 1.00 97.69 197 TRP A O 1
ATOM 1636 N N . LEU A 1 198 ? 13.800 -4.689 -14.743 1.00 97.38 198 LEU A N 1
ATOM 1637 C CA . LEU A 1 198 ? 14.771 -5.680 -14.275 1.00 97.38 198 LEU A CA 1
ATOM 1638 C C . LEU A 1 198 ? 15.164 -6.664 -15.378 1.00 97.38 198 LEU A C 1
ATOM 1640 O O . LEU A 1 198 ? 16.314 -7.087 -15.435 1.00 97.38 198 LEU A O 1
ATOM 1644 N N . HIS A 1 199 ? 14.234 -7.013 -16.269 1.00 97.62 199 HIS A N 1
ATOM 1645 C CA . HIS A 1 199 ? 14.547 -7.867 -17.409 1.00 97.62 199 HIS A CA 1
ATOM 1646 C C . HIS A 1 199 ? 15.478 -7.174 -18.414 1.00 97.62 199 HIS A C 1
ATOM 1648 O O . HIS A 1 199 ? 16.442 -7.777 -18.884 1.00 97.62 199 HIS A O 1
ATOM 1654 N N . ALA A 1 200 ? 15.203 -5.905 -18.732 1.00 97.44 200 ALA A N 1
ATOM 1655 C CA . ALA A 1 200 ? 16.029 -5.112 -19.640 1.00 97.44 200 ALA A CA 1
ATOM 1656 C C . ALA A 1 200 ? 17.393 -4.749 -19.026 1.00 97.44 200 ALA A C 1
ATOM 1658 O O . ALA A 1 200 ? 18.411 -4.730 -19.718 1.00 97.44 200 ALA A O 1
ATOM 1659 N N . GLU A 1 201 ? 17.424 -4.490 -17.718 1.00 97.06 201 GLU A N 1
ATOM 1660 C CA . GLU A 1 201 ? 18.581 -3.992 -16.977 1.00 97.06 201 GLU A CA 1
ATOM 1661 C C . GLU A 1 201 ? 18.809 -4.798 -15.680 1.00 97.06 201 GLU A C 1
ATOM 1663 O O . GLU A 1 201 ? 18.617 -4.282 -14.576 1.00 97.06 201 GLU A O 1
ATOM 1668 N N . PRO A 1 202 ? 19.301 -6.051 -15.763 1.00 95.50 202 PRO A N 1
ATOM 1669 C CA . PRO A 1 202 ? 19.424 -6.936 -14.594 1.00 95.50 202 PRO A CA 1
ATOM 1670 C C . PRO A 1 202 ? 20.329 -6.418 -13.468 1.00 95.50 202 PRO A C 1
ATOM 1672 O O . PRO A 1 202 ? 20.237 -6.867 -12.327 1.00 95.50 202 PRO A O 1
ATOM 1675 N N . HIS A 1 203 ? 21.217 -5.463 -13.755 1.00 94.31 203 HIS A N 1
ATOM 1676 C CA . HIS A 1 203 ? 22.062 -4.834 -12.738 1.00 94.31 203 HIS A CA 1
ATOM 1677 C C . HIS A 1 203 ? 21.245 -4.030 -11.705 1.00 94.31 203 HIS A C 1
ATOM 1679 O O . HIS A 1 203 ? 21.691 -3.872 -10.567 1.00 94.31 203 HIS A O 1
ATOM 1685 N N . LEU A 1 204 ? 20.028 -3.598 -12.060 1.00 95.50 204 LEU A N 1
ATOM 1686 C CA . LEU A 1 204 ? 19.100 -2.901 -11.169 1.00 95.50 204 LEU A CA 1
ATOM 1687 C C . LEU A 1 204 ? 18.473 -3.814 -10.105 1.00 95.50 204 LEU A C 1
ATOM 1689 O O . LEU A 1 204 ? 17.922 -3.313 -9.127 1.00 95.50 204 LEU A O 1
ATOM 1693 N N . SER A 1 205 ? 18.612 -5.142 -10.215 1.00 94.50 205 SER A N 1
ATOM 1694 C CA . SER A 1 205 ? 18.121 -6.088 -9.202 1.00 94.50 205 SER A CA 1
ATOM 1695 C C . SER A 1 205 ? 18.658 -5.794 -7.802 1.00 94.50 205 SER A C 1
ATOM 1697 O O . SER A 1 205 ? 17.953 -6.027 -6.822 1.00 94.50 205 SER A O 1
ATOM 1699 N N . LYS A 1 206 ? 19.890 -5.274 -7.691 1.00 92.19 206 LYS A N 1
ATOM 1700 C CA . LYS A 1 206 ? 20.466 -4.871 -6.401 1.00 92.19 206 LYS A CA 1
ATOM 1701 C C . LYS A 1 206 ? 19.721 -3.672 -5.806 1.00 92.19 206 LYS A C 1
ATOM 1703 O O . LYS A 1 206 ? 19.354 -3.726 -4.639 1.00 92.19 206 LYS A O 1
ATOM 1708 N N . VAL A 1 207 ? 19.454 -2.650 -6.620 1.00 93.56 207 VAL A N 1
ATOM 1709 C CA . VAL A 1 207 ? 18.724 -1.440 -6.207 1.00 93.56 207 VAL A CA 1
ATOM 1710 C C . VAL A 1 207 ? 17.302 -1.796 -5.787 1.00 93.56 207 VAL A C 1
ATOM 1712 O O . VAL A 1 207 ? 16.840 -1.355 -4.739 1.00 93.56 207 VAL A O 1
ATOM 1715 N N . PHE A 1 208 ? 16.625 -2.658 -6.553 1.00 94.38 208 PHE A N 1
ATOM 1716 C CA . PHE A 1 208 ? 15.295 -3.124 -6.178 1.00 94.38 208 PHE A CA 1
ATOM 1717 C C . PHE A 1 208 ? 15.320 -3.826 -4.815 1.00 94.38 208 PHE A C 1
ATOM 1719 O O . PHE A 1 208 ? 14.572 -3.425 -3.933 1.00 94.38 208 PHE A O 1
ATOM 1726 N N . VAL A 1 209 ? 16.228 -4.787 -4.594 1.00 91.69 209 VAL A N 1
ATOM 1727 C CA . VAL A 1 209 ? 16.371 -5.484 -3.298 1.00 91.69 209 VAL A CA 1
ATOM 1728 C C . VAL A 1 209 ? 16.660 -4.516 -2.147 1.00 91.69 209 VAL A C 1
ATOM 1730 O O . VAL A 1 209 ? 16.113 -4.691 -1.056 1.00 91.69 209 VAL A O 1
ATOM 1733 N N . GLU A 1 210 ? 17.484 -3.490 -2.368 1.00 90.75 210 GLU A N 1
ATOM 1734 C CA . GLU A 1 210 ? 17.740 -2.439 -1.375 1.00 90.75 210 GLU A CA 1
ATOM 1735 C C . GLU A 1 210 ? 16.464 -1.657 -1.034 1.00 90.75 210 GLU A C 1
ATOM 1737 O O . GLU A 1 210 ? 16.206 -1.426 0.148 1.00 90.75 210 GLU A O 1
ATOM 1742 N N . CYS A 1 211 ? 15.624 -1.333 -2.024 1.00 91.94 211 CYS A N 1
ATOM 1743 C CA . CYS A 1 211 ? 14.331 -0.681 -1.799 1.00 91.94 211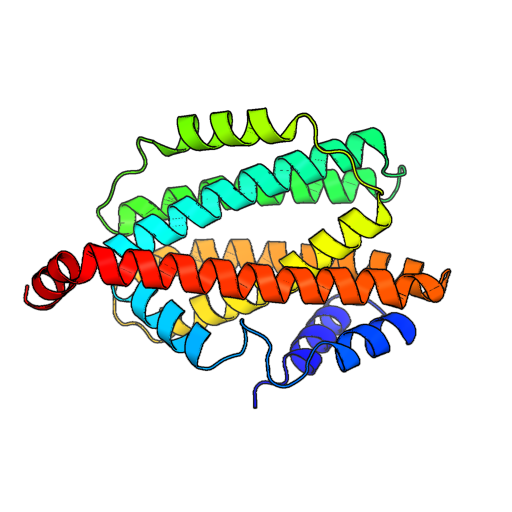 CYS A CA 1
ATOM 1744 C C . CYS A 1 211 ? 13.405 -1.550 -0.943 1.00 91.94 211 CYS A C 1
ATOM 1746 O O . CYS A 1 211 ? 12.896 -1.074 0.070 1.00 91.94 211 CYS A O 1
ATOM 1748 N N . ILE A 1 212 ? 13.256 -2.840 -1.269 1.00 88.50 212 ILE A N 1
ATOM 1749 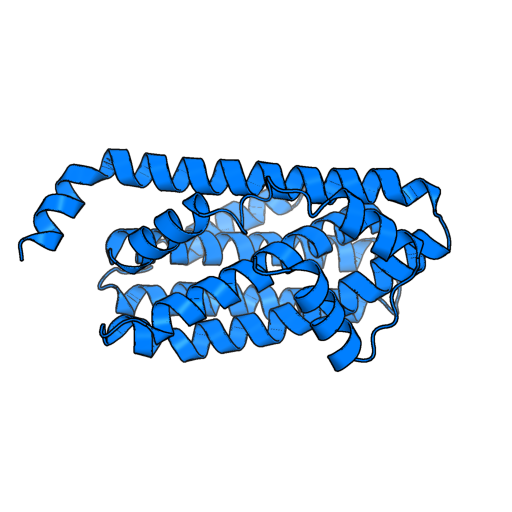C CA . ILE A 1 212 ? 12.381 -3.718 -0.478 1.00 88.50 212 ILE A CA 1
ATOM 1750 C C . ILE A 1 212 ? 12.920 -3.924 0.949 1.00 88.50 212 ILE A C 1
ATOM 1752 O O . ILE A 1 212 ? 12.159 -3.941 1.921 1.00 88.50 212 ILE A O 1
ATOM 1756 N N . THR A 1 213 ? 14.244 -4.045 1.098 1.00 87.94 213 THR A N 1
ATOM 1757 C CA . THR A 1 213 ? 14.912 -4.142 2.409 1.00 87.94 213 THR A CA 1
ATOM 1758 C C . THR A 1 213 ? 14.669 -2.887 3.242 1.00 87.94 213 THR A C 1
ATOM 1760 O O . THR A 1 213 ? 14.392 -2.980 4.438 1.00 87.94 213 THR A O 1
ATOM 1763 N N . HIS A 1 214 ? 14.734 -1.716 2.609 1.00 89.19 214 HIS A N 1
ATOM 1764 C CA . HIS A 1 214 ? 14.442 -0.447 3.256 1.00 89.19 214 HIS A CA 1
ATOM 1765 C C . HIS A 1 214 ? 12.983 -0.369 3.715 1.00 89.19 214 HIS A C 1
ATOM 1767 O O . HIS A 1 214 ? 12.753 -0.080 4.884 1.00 89.19 214 HIS A O 1
ATOM 1773 N N . THR A 1 215 ? 12.018 -0.744 2.870 1.00 89.81 215 THR A N 1
ATOM 1774 C CA . THR A 1 215 ? 10.602 -0.812 3.271 1.00 89.81 215 THR A CA 1
ATOM 1775 C C . THR A 1 215 ? 10.386 -1.767 4.450 1.00 89.81 215 THR A C 1
ATOM 1777 O O . THR A 1 215 ? 9.621 -1.456 5.361 1.00 89.81 215 THR A O 1
ATOM 1780 N N . ASN A 1 216 ? 11.088 -2.907 4.505 1.00 86.62 216 ASN A N 1
ATOM 1781 C CA . ASN A 1 216 ? 11.004 -3.804 5.666 1.00 86.62 216 ASN A CA 1
ATOM 1782 C C . ASN A 1 216 ? 11.499 -3.132 6.956 1.00 86.62 216 ASN A C 1
ATOM 1784 O O . ASN A 1 216 ? 10.917 -3.334 8.019 1.00 86.62 216 ASN A O 1
ATOM 1788 N N . LYS A 1 217 ? 12.577 -2.345 6.864 1.00 87.25 217 LYS A N 1
ATOM 1789 C CA . LYS A 1 217 ? 13.131 -1.583 7.990 1.00 87.25 217 LYS A CA 1
ATOM 1790 C C . LYS A 1 217 ? 12.171 -0.486 8.450 1.00 87.25 217 LYS A C 1
ATOM 1792 O O . LYS A 1 217 ? 11.888 -0.434 9.639 1.00 87.25 217 LYS A O 1
ATOM 1797 N N . GLU A 1 218 ? 11.640 0.315 7.525 1.00 88.50 218 GLU A N 1
ATOM 1798 C CA . GLU A 1 218 ? 10.630 1.344 7.824 1.00 88.50 218 GLU A CA 1
ATOM 1799 C C . GLU A 1 218 ? 9.411 0.712 8.511 1.00 88.50 218 GLU A C 1
ATOM 1801 O O . GLU A 1 218 ? 8.973 1.180 9.549 1.00 88.50 218 GLU A O 1
ATOM 1806 N N . THR A 1 219 ? 8.957 -0.456 8.051 1.00 85.88 219 THR A N 1
ATOM 1807 C CA . THR A 1 219 ? 7.834 -1.169 8.686 1.00 85.88 219 THR A CA 1
ATOM 1808 C C . THR A 1 219 ? 8.123 -1.589 10.134 1.00 85.88 219 THR A C 1
ATOM 1810 O O . THR A 1 219 ? 7.229 -1.573 10.980 1.00 85.88 219 THR A O 1
ATOM 1813 N N . TRP A 1 220 ? 9.362 -1.975 10.456 1.00 84.25 220 TRP A N 1
ATOM 1814 C CA . TRP A 1 220 ? 9.766 -2.231 11.844 1.00 84.25 220 TRP A CA 1
ATOM 1815 C C . TRP A 1 220 ? 9.822 -0.947 12.681 1.00 84.25 220 TRP A C 1
ATOM 1817 O O . TRP A 1 220 ? 9.521 -0.982 13.876 1.00 84.25 220 TRP A O 1
ATOM 1827 N N . GLU A 1 221 ? 10.212 0.175 12.079 1.00 86.44 221 GLU A N 1
ATOM 1828 C CA . GLU A 1 221 ? 10.221 1.492 12.725 1.00 86.44 221 GLU A CA 1
ATOM 1829 C C . GLU A 1 221 ? 8.787 1.978 12.998 1.00 86.44 221 GLU A C 1
ATOM 1831 O O . GLU A 1 221 ? 8.508 2.445 14.105 1.00 86.44 221 GLU A O 1
ATOM 1836 N N . ASP A 1 222 ? 7.860 1.749 12.065 1.00 82.62 222 ASP A N 1
ATOM 1837 C CA . ASP A 1 222 ? 6.426 2.017 12.219 1.00 82.62 222 ASP A CA 1
ATOM 1838 C C . ASP A 1 222 ? 5.843 1.172 13.364 1.00 82.62 222 ASP A C 1
ATOM 1840 O O . ASP A 1 222 ? 5.235 1.701 14.299 1.00 82.62 222 ASP A O 1
ATOM 1844 N N . LEU A 1 223 ? 6.112 -0.142 13.357 1.00 79.25 223 LEU A N 1
ATOM 1845 C CA . LEU A 1 223 ? 5.711 -1.067 14.425 1.00 79.25 223 LEU A CA 1
ATOM 1846 C C . LEU A 1 223 ? 6.243 -0.609 15.792 1.00 79.25 223 LEU A C 1
ATOM 1848 O O . LEU A 1 223 ? 5.522 -0.631 16.791 1.00 79.25 223 LEU A O 1
ATOM 1852 N N . SER A 1 224 ? 7.505 -0.180 15.837 1.00 82.00 224 SER A N 1
ATOM 1853 C CA . SER A 1 224 ? 8.143 0.303 17.063 1.00 82.00 224 SER A CA 1
ATOM 1854 C C . SER A 1 224 ? 7.487 1.589 17.561 1.00 82.00 224 SER A C 1
ATOM 1856 O O . SER A 1 224 ? 7.241 1.723 18.757 1.00 82.00 224 SER A O 1
ATOM 1858 N N . SER A 1 225 ? 7.154 2.511 16.658 1.00 81.88 225 SER A N 1
ATOM 1859 C CA . SER A 1 225 ? 6.480 3.773 16.984 1.00 81.88 225 SER A CA 1
ATOM 1860 C C . SER A 1 225 ? 5.078 3.531 17.548 1.00 81.88 225 SER A C 1
ATOM 1862 O O . SER A 1 225 ? 4.725 4.099 18.583 1.00 81.88 225 SER A O 1
ATOM 1864 N N . MET A 1 226 ? 4.320 2.605 16.953 1.00 80.62 226 MET A N 1
ATOM 1865 C CA . MET A 1 226 ? 3.020 2.177 17.480 1.00 80.62 226 MET A CA 1
ATOM 1866 C C . MET A 1 226 ? 3.148 1.532 18.864 1.00 80.62 226 MET A C 1
ATOM 1868 O O . MET A 1 226 ? 2.376 1.847 19.767 1.00 80.62 226 MET A O 1
ATOM 1872 N N . ALA A 1 227 ? 4.150 0.675 19.075 1.00 80.00 227 ALA A N 1
ATOM 1873 C CA . ALA A 1 227 ? 4.396 0.055 20.376 1.00 80.00 227 ALA A CA 1
ATOM 1874 C C . ALA A 1 227 ? 4.806 1.079 21.456 1.00 80.00 227 ALA A C 1
ATOM 1876 O O . ALA A 1 227 ? 4.430 0.938 22.621 1.00 80.00 227 ALA A O 1
ATOM 1877 N N . LEU A 1 228 ? 5.556 2.124 21.088 1.00 82.88 228 LEU A N 1
ATOM 1878 C CA . LEU A 1 228 ? 5.909 3.220 21.996 1.00 82.88 228 LEU A CA 1
ATOM 1879 C C . LEU A 1 228 ? 4.678 4.036 22.388 1.00 82.88 228 LEU A C 1
ATOM 1881 O O . LEU A 1 228 ? 4.466 4.264 23.577 1.00 82.88 228 LEU A O 1
ATOM 1885 N N . PHE A 1 229 ? 3.833 4.390 21.418 1.00 80.31 229 PHE A N 1
ATOM 1886 C CA . PHE A 1 229 ? 2.554 5.036 21.697 1.00 80.31 229 PHE A CA 1
ATOM 1887 C C . PHE A 1 229 ? 1.692 4.159 22.620 1.00 80.31 229 PHE A C 1
ATOM 1889 O O . PHE A 1 229 ? 1.139 4.646 23.606 1.00 80.31 229 PHE A O 1
ATOM 1896 N N . MET A 1 230 ? 1.666 2.839 22.392 1.00 78.31 230 MET A N 1
ATOM 1897 C CA . MET A 1 230 ? 0.956 1.911 23.274 1.00 78.31 230 MET A CA 1
ATOM 1898 C C . MET A 1 230 ? 1.476 1.936 24.719 1.00 78.31 230 MET A C 1
ATOM 1900 O O . MET A 1 230 ? 0.709 1.925 25.680 1.00 78.31 230 MET A O 1
ATOM 1904 N N . ARG A 1 231 ? 2.798 1.951 24.891 1.00 81.12 231 ARG A N 1
ATOM 1905 C CA . ARG A 1 231 ? 3.425 2.027 26.214 1.00 81.12 231 ARG A CA 1
ATOM 1906 C C . ARG A 1 231 ? 3.057 3.331 26.921 1.00 81.12 231 ARG A C 1
ATOM 1908 O O . ARG A 1 231 ? 2.735 3.305 28.107 1.00 81.12 231 ARG A O 1
ATOM 1915 N N . ASP A 1 232 ? 3.111 4.448 26.205 1.00 82.56 232 ASP A N 1
ATOM 1916 C CA . ASP A 1 232 ? 2.931 5.782 26.783 1.00 82.56 232 ASP A CA 1
ATOM 1917 C C . ASP A 1 232 ? 1.467 6.059 27.167 1.00 82.56 232 ASP A C 1
ATOM 1919 O O . ASP A 1 232 ? 1.205 6.839 28.081 1.00 82.56 232 ASP A O 1
ATOM 1923 N N . HIS A 1 233 ? 0.523 5.340 26.554 1.00 77.75 233 HIS A N 1
ATOM 1924 C CA . HIS A 1 233 ? -0.913 5.430 26.833 1.00 77.75 233 HIS A CA 1
ATOM 1925 C C . HIS A 1 233 ? -1.486 4.216 27.588 1.00 77.75 233 HIS A C 1
ATOM 1927 O O . HIS A 1 233 ? -2.701 4.063 27.694 1.00 77.75 233 HIS A O 1
ATOM 1933 N N . ILE A 1 234 ? -0.636 3.364 28.177 1.00 74.94 234 ILE A N 1
ATOM 1934 C CA . ILE A 1 234 ? -1.075 2.091 28.776 1.00 74.94 234 ILE A CA 1
ATOM 1935 C C . ILE A 1 234 ? -2.083 2.239 29.922 1.00 74.94 234 ILE A C 1
ATOM 1937 O O . ILE A 1 234 ? -2.936 1.374 30.109 1.00 74.94 234 ILE A O 1
ATOM 1941 N N . GLN A 1 235 ? -2.019 3.338 30.677 1.00 70.69 235 GLN A N 1
ATOM 1942 C CA . GLN A 1 235 ? -2.983 3.611 31.746 1.00 70.69 235 GLN A CA 1
ATOM 1943 C C . GLN A 1 235 ? -4.379 3.914 31.195 1.00 70.69 235 GLN A C 1
ATOM 1945 O O . GLN A 1 235 ? -5.357 3.428 31.757 1.00 70.69 235 GLN A O 1
ATOM 1950 N N . ASP A 1 236 ? -4.469 4.635 30.076 1.00 69.94 236 ASP A N 1
ATOM 1951 C CA . ASP A 1 236 ? -5.739 4.902 29.396 1.00 69.94 236 ASP A CA 1
ATOM 1952 C C . ASP A 1 236 ? -6.361 3.579 28.906 1.00 69.94 236 ASP A C 1
ATOM 1954 O O . ASP A 1 236 ? -7.557 3.343 29.072 1.00 69.94 236 ASP A O 1
ATOM 1958 N N . PHE A 1 237 ? -5.532 2.661 28.391 1.00 66.88 237 PHE A N 1
ATOM 1959 C CA . PHE A 1 237 ? -5.986 1.363 27.874 1.00 66.88 237 PHE A CA 1
ATOM 1960 C C . PHE A 1 237 ? -6.486 0.404 28.955 1.00 66.88 237 PHE A C 1
ATOM 1962 O O . PHE A 1 237 ? -7.463 -0.318 28.740 1.00 66.88 237 PHE A O 1
ATOM 1969 N N . LEU A 1 238 ? -5.843 0.390 30.126 1.00 65.06 238 LEU A N 1
ATOM 1970 C CA . LEU A 1 238 ? -6.291 -0.424 31.261 1.00 65.06 238 LEU A CA 1
ATOM 1971 C C . LEU A 1 238 ? -7.629 0.062 31.841 1.00 65.06 238 LEU A C 1
ATOM 1973 O O . LEU A 1 238 ? -8.345 -0.726 32.453 1.00 65.06 238 LEU A O 1
ATOM 1977 N N . LEU A 1 239 ? -7.969 1.340 31.655 1.00 60.97 239 LEU A N 1
ATOM 1978 C CA . LEU A 1 239 ? -9.227 1.919 32.126 1.00 60.97 239 LEU A CA 1
ATOM 1979 C C . LEU A 1 239 ? -10.384 1.679 31.144 1.00 60.97 239 LEU A C 1
ATOM 1981 O O . LEU A 1 239 ? -11.492 1.397 31.590 1.00 60.97 239 LEU A O 1
ATOM 1985 N N . GLU A 1 240 ? -10.136 1.720 29.830 1.00 58.97 240 GLU A N 1
ATOM 1986 C CA . GLU A 1 240 ? -11.147 1.420 28.798 1.00 58.97 240 GLU A CA 1
ATOM 1987 C C . GLU A 1 240 ? -11.544 -0.063 28.737 1.00 58.97 240 GLU A C 1
ATOM 1989 O O . GLU A 1 240 ? -12.675 -0.378 28.391 1.00 58.97 240 GLU A O 1
ATOM 1994 N N . SER A 1 241 ? -10.638 -0.980 29.088 1.00 53.03 241 SER A N 1
ATOM 1995 C CA . SER A 1 241 ? -10.900 -2.431 29.084 1.00 53.03 241 SER A CA 1
ATOM 1996 C C . SER A 1 241 ? -11.648 -2.939 30.327 1.00 53.03 241 SER A C 1
ATOM 1998 O O . SER A 1 241 ? -12.052 -4.101 30.370 1.00 53.03 241 SER A O 1
ATOM 2000 N N . ALA A 1 242 ? -11.836 -2.081 31.334 1.00 47.84 242 ALA A N 1
ATOM 2001 C CA . ALA A 1 242 ? -12.567 -2.379 32.567 1.00 47.84 242 ALA A CA 1
ATOM 2002 C C . ALA A 1 242 ? -14.006 -1.816 32.583 1.00 47.84 242 ALA A C 1
ATOM 2004 O O . ALA A 1 242 ? -14.718 -2.024 33.571 1.00 47.84 242 ALA A O 1
ATOM 2005 N N . ALA A 1 243 ? -14.409 -1.098 31.528 1.00 42.00 243 ALA A N 1
ATOM 2006 C CA . ALA A 1 243 ? -15.720 -0.468 31.350 1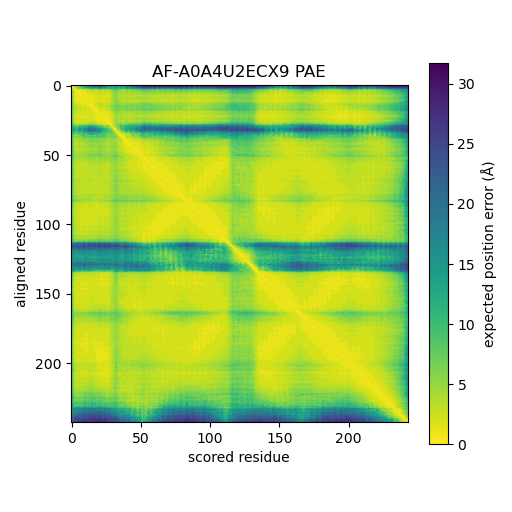.00 42.00 243 ALA A CA 1
ATOM 2007 C C . ALA A 1 243 ? -16.583 -1.242 30.342 1.00 42.00 243 ALA A C 1
ATOM 2009 O O . ALA A 1 243 ? -17.817 -1.278 30.553 1.00 42.00 243 ALA A O 1
#

Solvent-accessible surface area (backbone atoms only — not comparable to full-atom values): 12960 Å² total; per-residue (Å²): 131,86,56,59,68,60,54,51,52,48,52,27,55,75,71,72,49,82,73,31,71,53,40,52,54,40,51,64,72,61,74,48,100,80,45,39,86,75,34,72,65,43,53,55,48,53,53,53,31,71,73,31,42,69,49,35,32,52,51,29,48,50,51,18,41,50,28,42,46,50,17,53,52,38,38,54,47,23,76,74,67,45,52,90,76,53,22,62,55,34,48,47,50,21,52,51,26,47,46,43,14,53,50,32,48,68,47,23,56,63,47,77,47,84,66,89,61,50,71,64,54,40,52,59,52,45,65,68,50,77,80,72,82,75,58,64,67,64,46,46,35,38,50,34,37,44,31,52,50,52,39,50,47,42,54,49,50,50,52,54,36,73,74,50,85,52,67,53,45,59,67,42,46,65,56,54,50,51,48,39,58,52,31,54,51,50,32,43,57,39,46,48,52,51,15,52,49,22,60,78,39,60,80,48,43,60,59,42,46,50,32,40,53,47,47,42,52,51,48,47,50,52,52,47,51,54,52,48,54,49,62,78,43,41,69,62,54,63,55,62,77,75,110

Sequence (243 aa):
MNNIQNSLYGLFDSQGVSLSKEYKGCIEKYLVSDLSFTSEMMNGLARTIFQNKKMMAYYLLHNAIDEAKGAARLRMIAERYADDELRPLMLRHYNDEMNHSTLFASLIPFTGYETETHEHEVQYELDKVMNFDDELKTFLFRVHSIEIRSWRLLLLHLAIIDESDDDYMKKMRPAIQKILEDEMQHVCYTGQYVSRWLHAEPHLSKVFVECITHTNKETWEDLSSMALFMRDHIQDFLLESAA